Protein AF-A0A9W8F5V3-F1 (afdb_monomer)

Sequence (203 aa):
MLNLLFIGLAVYHIKQLQALYALPSFSAKTAVYWVKLALASAIGFAATRLHYYKQTRARKLSDILLLYWLTTIIVSLVVLRTDFGAKHSPLATYPAVRATRYAMLLSTIALFCAELWPRKSAEYVLPEDGDSDVVSVSRFGIRAPVEDANIFSQLTFSWMSPLLRLGQRKQISEDDLWEAPSNIAPANITETFDANWQYEVDH

Nearest PDB structures (foldseek):
  5j1h-assembly2_B  TM=5.568E-01  e=6.420E+00  Homo sapiens
  3t6g-assembly2_D  TM=4.067E-01  e=8.972E+00  Homo sapiens

Radius of gyration: 23.73 Å; Cα contacts (8 Å, |Δi|>4): 102; chains: 1; bounding box: 65×37×67 Å

Secondary structure (DSSP, 8-state):
-HHHHHHHHHHHHHHHHHHHHS---HHHHHHHHHHHHHHHHHHHHHHHHHHHHHHHH-SS--HHHHHHHHHHHHHHHHHHHHHHH-TT-TTTT-HHHHHHHHHHHHHHHHHHHHHHS--GGGS---TT----TT--EETTEE--HHHHS-HHHHHHTGGGHHHHHHHHHSPPPGGGSPPPPTTT-HHHHHHHHHHHHHHHHH-

Solvent-accessible surface area (backbone atoms only — not comparable to full-atom values): 11994 Å² total; per-residue (Å²): 115,72,68,57,55,52,52,49,53,53,50,47,55,51,51,54,50,52,57,52,67,70,52,89,49,71,69,60,43,51,51,53,49,52,52,51,51,52,51,51,51,53,51,51,53,52,46,52,53,47,46,56,52,34,74,76,72,50,84,57,69,60,55,68,58,54,51,50,44,53,51,51,51,54,52,51,50,52,53,52,57,47,50,76,70,43,92,78,46,84,64,59,74,40,65,67,56,47,50,53,53,51,53,51,49,52,50,50,49,50,52,45,54,58,70,64,50,76,59,81,83,68,57,64,76,50,70,80,73,78,80,62,97,75,69,67,70,45,103,86,45,59,70,28,55,71,79,55,42,40,64,65,34,60,74,64,48,58,67,50,49,56,59,57,57,44,54,74,77,43,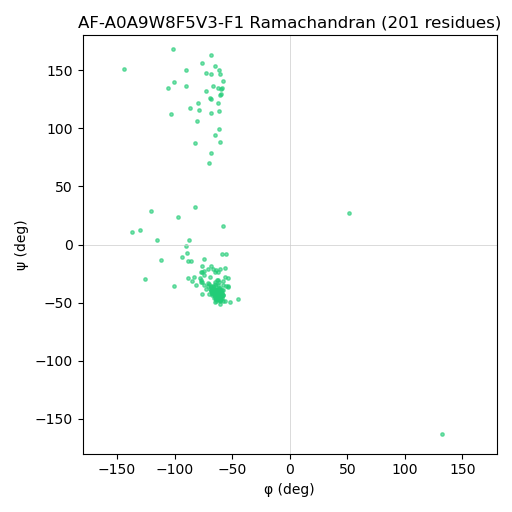84,81,52,81,77,58,54,66,48,74,45,72,85,72,26,68,70,49,46,50,52,54,46,52,55,53,50,51,54,64,72,77,106

Foldseek 3Di:
DVVVVVVVVVVVVVVLVVVLVPDPDPVVNVVSLVVVLVVLVVVLVVLVVVVVVCLVDNLAQDLVVLVVLVVVLVSLVVVLVCLVPPPDDPQSVDVVSSVSSVVSSVSSVVSSVVSVPDRPVLPVDFLPVPPDPPQPPDVVGGAQSCVSDHPVCVVVVVSCVNVVVVVVVDPDDPSRDHDDHPCPPPVNVVVVVVVVVVVVVVD

Mean predicted aligned error: 11.4 Å

Structure (mmCIF, N/CA/C/O backbone):
data_AF-A0A9W8F5V3-F1
#
_entry.id   AF-A0A9W8F5V3-F1
#
loop_
_atom_site.group_PDB
_atom_site.id
_atom_site.type_symbol
_atom_site.label_atom_id
_atom_site.label_alt_id
_atom_site.label_comp_id
_atom_site.label_asym_id
_atom_site.label_entity_id
_atom_site.label_seq_id
_atom_site.pdbx_PDB_ins_code
_atom_site.Cartn_x
_atom_site.Cartn_y
_atom_site.Cartn_z
_atom_site.occupancy
_atom_site.B_iso_or_equiv
_atom_site.auth_seq_id
_atom_site.auth_comp_id
_atom_site.auth_asym_id
_atom_site.auth_atom_id
_atom_site.pdbx_PDB_model_num
ATOM 1 N N . MET A 1 1 ? -14.115 -10.043 -6.118 1.00 46.84 1 MET A N 1
ATOM 2 C CA . MET A 1 1 ? -13.724 -8.910 -6.997 1.00 46.84 1 MET A CA 1
ATOM 3 C C . MET A 1 1 ? -12.295 -8.400 -6.769 1.00 46.84 1 MET A C 1
ATOM 5 O O . MET A 1 1 ? -11.615 -8.149 -7.755 1.00 46.84 1 MET A O 1
ATOM 9 N N . LEU A 1 2 ? -11.800 -8.294 -5.526 1.00 47.72 2 LEU A N 1
ATOM 10 C CA . LEU A 1 2 ? -10.459 -7.758 -5.208 1.00 47.72 2 LEU A CA 1
ATOM 11 C C . LEU A 1 2 ? -9.285 -8.517 -5.878 1.00 47.72 2 LEU A C 1
ATOM 13 O O . LEU A 1 2 ? -8.358 -7.895 -6.391 1.00 47.72 2 LEU A O 1
ATOM 17 N N . ASN A 1 3 ? -9.368 -9.852 -5.963 1.00 44.25 3 ASN A N 1
ATOM 18 C CA . ASN A 1 3 ? -8.332 -10.688 -6.592 1.00 44.25 3 ASN A CA 1
ATOM 19 C C . ASN A 1 3 ? -8.171 -10.431 -8.101 1.00 44.25 3 ASN A C 1
ATOM 21 O O . ASN A 1 3 ? -7.063 -10.511 -8.624 1.00 44.25 3 ASN A O 1
ATOM 25 N N . LEU A 1 4 ? -9.249 -10.070 -8.806 1.00 56.53 4 LEU A N 1
ATOM 26 C CA . LEU A 1 4 ? -9.208 -9.819 -10.253 1.00 56.53 4 LEU A CA 1
ATOM 27 C C . LEU A 1 4 ? -8.526 -8.488 -10.589 1.00 56.53 4 LEU A C 1
ATOM 29 O O . LEU A 1 4 ? -7.801 -8.407 -11.576 1.00 56.53 4 LEU A O 1
ATOM 33 N N . LEU A 1 5 ? -8.698 -7.467 -9.744 1.00 60.44 5 LEU A N 1
ATOM 34 C CA . LEU A 1 5 ? -8.003 -6.183 -9.889 1.00 60.44 5 LEU A CA 1
ATOM 35 C C . LEU A 1 5 ? -6.494 -6.327 -9.662 1.00 60.44 5 LEU A C 1
ATOM 37 O O . LEU A 1 5 ? -5.704 -5.741 -10.400 1.00 60.44 5 LEU A O 1
ATOM 41 N N . PHE A 1 6 ? -6.095 -7.155 -8.695 1.00 58.22 6 PHE A N 1
ATOM 42 C CA . PHE A 1 6 ? -4.688 -7.460 -8.426 1.00 58.22 6 PHE A CA 1
ATOM 43 C C . PHE A 1 6 ? -4.014 -8.182 -9.586 1.00 58.22 6 PHE A C 1
ATOM 45 O O . PHE A 1 6 ? -2.943 -7.779 -10.042 1.00 58.22 6 PHE A O 1
ATOM 52 N N . ILE A 1 7 ? -4.672 -9.226 -10.095 1.00 61.88 7 ILE A N 1
ATOM 53 C CA . ILE A 1 7 ? -4.201 -9.973 -11.262 1.00 61.88 7 ILE A CA 1
ATOM 54 C C . ILE A 1 7 ? -4.158 -9.040 -12.478 1.00 61.88 7 ILE A C 1
ATOM 56 O O . ILE A 1 7 ? -3.173 -9.045 -13.208 1.00 61.88 7 ILE A O 1
ATOM 60 N N . GLY A 1 8 ? -5.157 -8.171 -12.655 1.00 70.56 8 GLY A N 1
ATOM 61 C CA . GLY A 1 8 ? -5.198 -7.181 -13.732 1.00 70.56 8 GLY A CA 1
ATOM 62 C C . GLY A 1 8 ? -4.039 -6.181 -13.690 1.00 70.56 8 GLY A C 1
ATOM 63 O O . GLY A 1 8 ? -3.396 -5.953 -14.713 1.00 70.56 8 GLY A O 1
ATOM 64 N N . LEU A 1 9 ? -3.716 -5.630 -12.516 1.00 66.88 9 LEU A N 1
ATOM 65 C CA . LEU A 1 9 ? -2.589 -4.706 -12.338 1.00 66.88 9 LEU A CA 1
ATOM 66 C C . LEU A 1 9 ? -1.240 -5.406 -12.539 1.00 66.88 9 LEU A C 1
ATOM 68 O O . LEU A 1 9 ? -0.373 -4.882 -13.239 1.00 66.88 9 LEU A O 1
ATOM 72 N N . ALA A 1 10 ? -1.071 -6.614 -11.997 1.00 56.16 10 ALA A N 1
ATOM 73 C 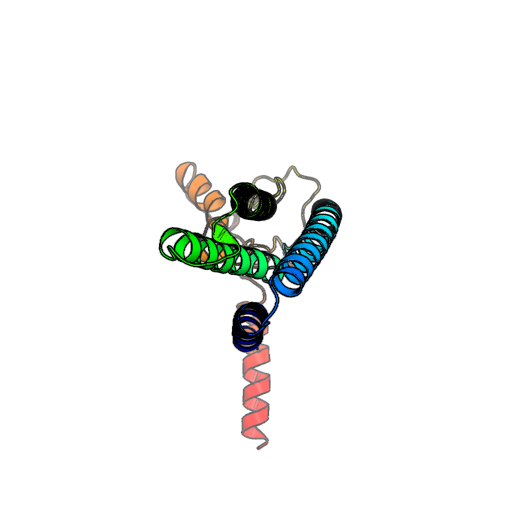CA . ALA A 1 10 ? 0.137 -7.409 -12.196 1.00 56.16 10 ALA A CA 1
ATOM 74 C C . ALA A 1 10 ? 0.339 -7.772 -13.680 1.00 56.16 10 ALA A C 1
ATOM 76 O O . ALA A 1 10 ? 1.427 -7.580 -14.226 1.00 56.16 10 ALA A O 1
ATOM 77 N N . VAL A 1 11 ? -0.721 -8.212 -14.367 1.00 66.81 11 VAL A N 1
ATOM 78 C CA . VAL A 1 11 ? -0.707 -8.507 -15.809 1.00 66.81 11 VAL A CA 1
ATOM 79 C C . VAL A 1 11 ? -0.431 -7.245 -16.623 1.00 66.81 11 VAL A C 1
ATOM 81 O O . VAL A 1 11 ? 0.353 -7.302 -17.568 1.00 66.81 11 VAL A O 1
ATOM 84 N N . TYR A 1 12 ? -1.001 -6.098 -16.244 1.00 73.94 12 TYR A N 1
ATOM 85 C CA . TYR A 1 12 ? -0.720 -4.816 -16.887 1.00 73.94 12 TYR A CA 1
ATOM 86 C C . TYR A 1 12 ? 0.763 -4.449 -16.778 1.00 73.94 12 TYR A C 1
ATOM 88 O O . TYR A 1 12 ? 1.389 -4.151 -17.794 1.00 73.94 12 TYR A O 1
ATOM 96 N N . HIS A 1 13 ? 1.364 -4.555 -15.589 1.00 65.56 13 HIS A N 1
ATOM 97 C CA . HIS A 1 13 ? 2.791 -4.292 -15.395 1.00 65.56 13 HIS A CA 1
ATOM 98 C C . HIS A 1 13 ? 3.683 -5.256 -16.195 1.00 65.56 13 HIS A C 1
ATOM 100 O O . HIS A 1 13 ? 4.649 -4.814 -16.823 1.00 65.56 13 HIS A O 1
ATOM 106 N N . ILE A 1 14 ? 3.336 -6.547 -16.250 1.00 65.06 14 ILE A N 1
ATOM 107 C CA . ILE A 1 14 ? 4.062 -7.561 -17.034 1.00 65.06 14 ILE A CA 1
ATOM 108 C C . ILE A 1 14 ? 3.952 -7.279 -18.540 1.00 65.06 14 ILE A C 1
ATOM 110 O O . ILE A 1 14 ? 4.968 -7.260 -19.238 1.00 65.06 14 ILE A O 1
ATOM 114 N N . LYS A 1 15 ? 2.752 -6.970 -19.046 1.00 69.75 15 LYS A N 1
ATOM 115 C CA . LYS A 1 15 ? 2.519 -6.559 -20.444 1.00 69.75 15 LYS A CA 1
ATOM 116 C C . LYS A 1 15 ? 3.318 -5.302 -20.791 1.00 69.75 15 LYS A C 1
ATOM 118 O O . LYS A 1 15 ? 3.902 -5.215 -21.868 1.00 69.75 15 LYS A O 1
ATOM 123 N N . GLN A 1 16 ? 3.410 -4.348 -19.866 1.00 65.38 16 GLN A N 1
ATOM 124 C CA . GLN A 1 16 ? 4.183 -3.119 -20.042 1.00 65.38 16 GLN A CA 1
ATOM 125 C C . GLN A 1 16 ? 5.704 -3.351 -20.068 1.00 65.38 16 GLN A C 1
ATOM 127 O O . GLN A 1 16 ? 6.431 -2.538 -20.647 1.00 65.38 16 GLN A O 1
ATOM 132 N N . LEU A 1 17 ? 6.196 -4.398 -19.398 1.00 63.62 17 LEU A N 1
ATOM 133 C CA . LEU A 1 17 ? 7.595 -4.834 -19.449 1.00 63.62 17 LEU A CA 1
ATOM 134 C C . LEU A 1 17 ? 7.886 -5.578 -20.758 1.00 63.62 17 LEU A C 1
ATOM 136 O O . LEU A 1 17 ? 8.891 -5.291 -21.405 1.00 63.62 17 LEU A O 1
ATOM 140 N N . GLN A 1 18 ? 6.973 -6.450 -21.195 1.00 64.00 18 GLN A N 1
ATOM 141 C CA . GLN A 1 18 ? 7.055 -7.137 -22.487 1.00 64.00 18 GLN A CA 1
ATOM 142 C C . GLN A 1 18 ? 7.052 -6.146 -23.662 1.00 64.00 18 GLN A C 1
ATOM 144 O O . GLN A 1 18 ? 7.897 -6.245 -24.549 1.00 64.00 18 GLN A O 1
ATOM 149 N N . ALA A 1 19 ? 6.180 -5.133 -23.631 1.00 61.94 19 ALA A N 1
ATOM 150 C CA . ALA A 1 19 ? 6.120 -4.084 -24.652 1.00 61.94 19 ALA A CA 1
ATOM 151 C C . ALA A 1 19 ? 7.401 -3.229 -24.712 1.00 61.94 19 ALA A C 1
ATOM 153 O O . ALA A 1 19 ? 7.835 -2.839 -25.792 1.00 61.94 19 ALA A O 1
ATOM 154 N N . LEU A 1 20 ? 8.047 -2.972 -23.567 1.00 60.81 20 LEU A N 1
ATOM 155 C CA . LEU A 1 20 ? 9.324 -2.250 -23.520 1.00 60.81 20 LEU A CA 1
ATOM 156 C C . LEU A 1 20 ? 10.469 -3.073 -24.136 1.00 60.81 20 LEU A C 1
ATOM 158 O O . LEU A 1 20 ? 11.370 -2.517 -24.766 1.00 60.81 20 LEU A O 1
ATOM 162 N N . TYR A 1 21 ? 10.442 -4.396 -23.956 1.00 61.50 21 TYR A N 1
ATOM 163 C CA . TYR A 1 21 ? 11.467 -5.297 -24.482 1.00 61.50 21 TYR A CA 1
ATOM 164 C C . TYR A 1 21 ? 11.310 -5.572 -25.985 1.00 61.50 21 TYR A C 1
ATOM 166 O O . TYR A 1 21 ? 12.318 -5.740 -26.669 1.00 61.50 21 TYR A O 1
ATOM 174 N N . ALA A 1 22 ? 10.073 -5.547 -26.497 1.00 66.88 22 ALA A N 1
ATOM 175 C CA . ALA A 1 22 ? 9.734 -5.797 -27.901 1.00 66.88 22 ALA A CA 1
ATOM 176 C C . ALA A 1 22 ? 10.091 -4.647 -28.867 1.00 66.88 22 ALA A C 1
ATOM 178 O O . ALA A 1 22 ? 10.069 -4.839 -30.081 1.00 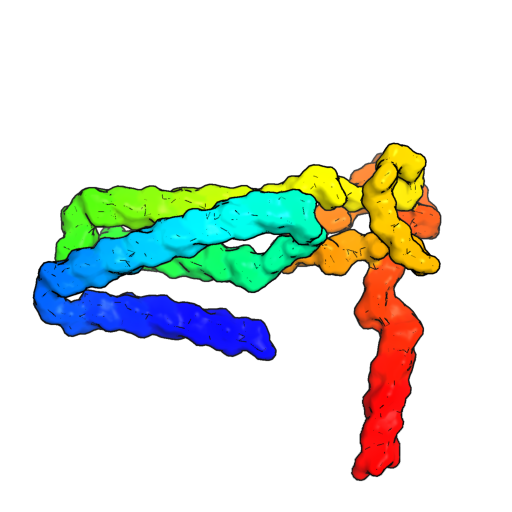66.88 22 ALA A O 1
ATOM 179 N N . LEU A 1 23 ? 10.424 -3.453 -28.362 1.00 66.06 23 LEU A N 1
ATOM 180 C CA . LEU A 1 23 ? 10.793 -2.320 -29.215 1.00 66.06 23 LEU A CA 1
ATOM 181 C C . LEU A 1 23 ? 12.195 -2.520 -29.831 1.00 66.06 23 LEU A C 1
ATOM 183 O O . LEU A 1 23 ? 13.141 -2.822 -29.098 1.00 66.06 23 LEU A O 1
ATOM 187 N N . PRO A 1 24 ? 12.374 -2.318 -31.150 1.00 66.00 24 PRO A N 1
ATOM 188 C CA . PRO A 1 24 ? 13.651 -2.575 -31.819 1.00 66.00 24 PRO A CA 1
ATOM 189 C C . PRO A 1 24 ? 14.695 -1.471 -31.587 1.00 66.00 24 PRO A C 1
ATOM 191 O O . PRO A 1 24 ? 15.890 -1.757 -31.575 1.00 66.00 24 PRO A O 1
ATOM 194 N N . SER A 1 25 ? 14.282 -0.215 -31.365 1.00 76.19 25 SER A N 1
ATOM 195 C CA . SER A 1 25 ? 15.202 0.928 -31.276 1.00 76.19 25 SER A CA 1
ATOM 196 C C . SER A 1 25 ? 15.509 1.351 -29.834 1.00 76.19 25 SER A C 1
ATOM 198 O O . SER A 1 25 ? 14.635 1.406 -28.966 1.00 76.19 25 SER A O 1
ATOM 200 N N . PHE A 1 26 ? 16.774 1.696 -29.571 1.00 72.81 26 PHE A N 1
ATOM 201 C CA . PHE A 1 26 ? 17.235 2.188 -28.266 1.00 72.81 26 PHE A CA 1
ATOM 202 C C . PHE A 1 26 ? 16.514 3.479 -27.840 1.00 72.81 26 PHE A C 1
ATOM 204 O O . PHE A 1 26 ? 16.088 3.592 -26.692 1.00 72.81 26 PHE A O 1
ATOM 211 N N . SER A 1 27 ? 16.301 4.402 -28.786 1.00 73.62 27 SER A N 1
ATOM 212 C CA . SER A 1 27 ? 15.587 5.669 -28.560 1.00 73.62 27 SER A CA 1
ATOM 213 C C . SER A 1 27 ? 14.136 5.459 -28.105 1.00 73.62 27 SER A C 1
ATOM 215 O O . SER A 1 27 ? 13.664 6.122 -27.184 1.00 73.62 27 SER A O 1
ATOM 217 N N . ALA A 1 28 ? 13.432 4.468 -28.666 1.00 75.38 28 ALA A N 1
ATOM 218 C CA . ALA A 1 28 ? 12.074 4.158 -28.226 1.00 75.38 28 ALA A CA 1
ATOM 219 C C . ALA A 1 28 ? 12.052 3.608 -26.788 1.00 75.38 28 ALA A C 1
ATOM 221 O O . ALA A 1 28 ? 11.182 3.973 -25.998 1.00 75.38 28 ALA A O 1
ATOM 222 N N . LYS A 1 29 ? 13.033 2.778 -26.407 1.00 73.56 29 LYS A N 1
ATOM 223 C CA . LYS A 1 29 ? 13.118 2.231 -25.041 1.00 73.56 29 LYS A CA 1
ATOM 224 C C . LYS A 1 29 ? 13.393 3.312 -23.995 1.00 73.56 29 LYS A C 1
ATOM 226 O O . LYS A 1 29 ? 12.799 3.273 -22.918 1.00 73.56 29 LYS A O 1
ATOM 231 N N . THR A 1 30 ? 14.270 4.271 -24.294 1.00 76.75 30 THR A N 1
ATOM 232 C CA . THR A 1 30 ? 14.556 5.391 -23.385 1.00 76.75 30 THR A CA 1
ATOM 233 C C . THR A 1 30 ? 13.371 6.348 -23.298 1.00 76.75 30 THR A C 1
ATOM 235 O O . THR A 1 30 ? 12.988 6.714 -22.190 1.00 76.75 30 THR A O 1
ATOM 238 N N . ALA A 1 31 ? 12.719 6.682 -24.417 1.00 79.19 31 ALA A N 1
ATOM 239 C CA . ALA A 1 31 ? 11.525 7.528 -24.423 1.00 79.19 31 ALA A CA 1
ATOM 240 C C . ALA A 1 31 ? 10.398 6.939 -23.559 1.00 79.19 31 ALA A C 1
ATOM 242 O O . ALA A 1 31 ? 9.871 7.619 -22.680 1.00 79.19 31 ALA A O 1
ATOM 243 N N . VAL A 1 32 ? 10.084 5.650 -23.729 1.00 79.62 32 VAL A N 1
ATOM 244 C CA . VAL A 1 32 ? 9.061 4.979 -22.911 1.00 79.62 32 VAL A CA 1
ATOM 245 C C . VAL A 1 32 ? 9.456 4.963 -21.432 1.00 79.62 32 VAL A C 1
ATOM 247 O O . VAL A 1 32 ? 8.599 5.156 -20.573 1.00 79.62 32 VAL A O 1
ATOM 250 N N . TYR A 1 33 ? 10.739 4.771 -21.108 1.00 81.56 33 TYR A N 1
ATOM 251 C CA . TYR A 1 33 ? 11.212 4.833 -19.723 1.00 81.56 33 TYR A CA 1
ATOM 252 C C . TYR A 1 33 ? 10.981 6.212 -19.087 1.00 81.56 33 TYR A C 1
ATOM 254 O O . TYR A 1 33 ? 10.422 6.288 -17.994 1.00 81.56 33 TYR A O 1
ATOM 262 N N . TRP A 1 34 ? 11.348 7.295 -19.775 1.00 81.44 34 TRP A N 1
ATOM 263 C CA . TRP A 1 34 ? 11.159 8.659 -19.271 1.00 81.44 34 TRP A CA 1
ATOM 264 C C . TRP A 1 34 ? 9.682 9.033 -19.135 1.00 81.44 34 TRP A C 1
ATOM 266 O O . TRP A 1 34 ? 9.299 9.639 -18.138 1.00 81.44 34 TRP A O 1
ATOM 276 N N . VAL A 1 35 ? 8.836 8.601 -20.075 1.00 84.19 35 VAL A N 1
ATOM 277 C CA . VAL A 1 35 ? 7.378 8.769 -19.972 1.00 84.19 35 VAL A CA 1
ATOM 278 C C . VAL A 1 35 ? 6.827 8.027 -18.751 1.00 84.19 35 VAL A C 1
ATOM 280 O O . VAL A 1 35 ? 6.038 8.593 -17.996 1.00 84.19 35 VAL A O 1
ATOM 283 N N . LYS A 1 36 ? 7.270 6.787 -18.503 1.00 81.25 36 LYS A N 1
ATOM 284 C CA . LYS A 1 36 ? 6.881 6.031 -17.300 1.00 81.25 36 LYS A CA 1
ATOM 285 C C . LYS A 1 36 ? 7.331 6.728 -16.017 1.00 81.25 36 LYS A C 1
ATOM 287 O O . LYS A 1 36 ? 6.552 6.799 -15.072 1.00 81.25 36 LYS A O 1
ATOM 292 N N . LEU A 1 37 ? 8.559 7.246 -15.989 1.00 83.25 37 LEU A N 1
ATOM 293 C CA . LEU A 1 37 ? 9.091 7.976 -14.839 1.00 83.25 37 LEU A CA 1
ATOM 294 C C . LEU A 1 37 ? 8.267 9.240 -14.556 1.00 83.25 37 LEU A C 1
ATOM 296 O O . LEU A 1 37 ? 7.875 9.474 -13.413 1.00 83.25 37 LEU A O 1
ATOM 300 N N . ALA A 1 38 ? 7.947 10.014 -15.597 1.00 84.94 38 ALA A N 1
ATOM 301 C CA . ALA A 1 38 ? 7.107 11.201 -15.480 1.00 84.94 38 ALA A CA 1
ATOM 302 C C . ALA A 1 38 ? 5.713 10.844 -14.944 1.00 84.94 38 ALA A C 1
ATOM 304 O O . ALA A 1 38 ? 5.263 11.436 -13.962 1.00 84.94 38 ALA A O 1
ATOM 305 N N . LEU A 1 39 ? 5.072 9.815 -15.507 1.00 85.81 39 LEU A N 1
ATOM 306 C CA . LEU A 1 39 ? 3.762 9.352 -15.053 1.00 85.81 39 LEU A CA 1
ATOM 307 C C . LEU A 1 39 ? 3.785 8.889 -13.587 1.00 85.81 39 LEU A C 1
ATOM 309 O O . LEU A 1 39 ? 2.908 9.261 -12.811 1.00 85.81 39 LEU A O 1
ATOM 313 N N . ALA A 1 40 ? 4.800 8.124 -13.183 1.00 82.19 40 ALA A N 1
ATOM 314 C CA . ALA A 1 40 ? 4.931 7.656 -11.807 1.00 82.19 40 ALA A CA 1
ATOM 315 C C . ALA A 1 40 ? 5.148 8.807 -10.817 1.00 82.19 40 ALA A C 1
ATOM 317 O O . ALA A 1 40 ? 4.566 8.803 -9.733 1.00 82.19 40 ALA A O 1
ATOM 318 N N . SER A 1 41 ? 5.937 9.817 -11.199 1.00 84.56 41 SER A N 1
ATOM 319 C CA . SER A 1 41 ? 6.132 11.016 -10.380 1.00 84.56 41 SER A CA 1
ATOM 320 C C . SER A 1 41 ? 4.833 11.816 -10.209 1.00 84.56 41 SER A C 1
ATOM 322 O O . SER A 1 41 ? 4.524 12.240 -9.096 1.00 84.56 41 SER A O 1
ATOM 324 N N . ALA A 1 42 ? 4.017 11.932 -11.265 1.00 84.56 42 ALA A N 1
ATOM 325 C CA . ALA A 1 42 ? 2.703 12.570 -11.205 1.00 84.56 42 ALA A CA 1
ATOM 326 C C . ALA A 1 42 ? 1.737 11.817 -10.273 1.00 84.56 42 ALA A C 1
ATOM 328 O O . ALA A 1 42 ? 1.064 12.443 -9.454 1.00 84.56 42 ALA A O 1
ATOM 329 N N . ILE A 1 43 ? 1.713 10.479 -10.339 1.00 83.06 43 ILE A N 1
ATOM 330 C CA . ILE A 1 43 ? 0.925 9.639 -9.422 1.00 83.06 43 ILE A CA 1
ATOM 331 C C . ILE A 1 43 ? 1.411 9.816 -7.980 1.00 83.06 43 ILE A C 1
ATOM 333 O O . ILE A 1 43 ? 0.592 9.994 -7.082 1.00 83.06 43 ILE A O 1
ATOM 337 N N . GLY A 1 44 ? 2.727 9.820 -7.751 1.00 81.00 44 GLY A N 1
ATOM 338 C CA . GLY A 1 44 ? 3.313 10.073 -6.433 1.00 81.00 44 GLY A CA 1
ATOM 339 C C . GLY A 1 44 ? 2.908 11.434 -5.864 1.00 81.00 44 GLY A C 1
ATOM 340 O O . GLY A 1 44 ? 2.505 11.521 -4.708 1.00 81.00 44 GLY A O 1
ATOM 341 N N . PHE A 1 45 ? 2.930 12.488 -6.682 1.00 85.44 45 PHE A N 1
ATOM 342 C CA . PHE A 1 45 ? 2.497 13.827 -6.275 1.00 85.44 45 PHE A CA 1
ATOM 343 C C . PHE A 1 45 ? 0.991 13.906 -5.985 1.00 85.44 45 PHE A C 1
ATOM 345 O O . PHE A 1 45 ? 0.568 14.499 -4.992 1.00 85.44 45 PHE A O 1
ATOM 352 N N . ALA A 1 46 ? 0.160 13.284 -6.822 1.00 83.50 46 ALA A N 1
ATOM 353 C CA . ALA A 1 46 ? -1.273 13.192 -6.563 1.00 83.50 46 ALA A CA 1
ATOM 354 C C . ALA A 1 46 ? -1.550 12.418 -5.265 1.00 83.50 46 ALA A C 1
ATOM 356 O O . ALA A 1 46 ? -2.408 12.815 -4.478 1.00 83.50 46 ALA A O 1
ATOM 357 N N . ALA A 1 47 ? -0.789 11.354 -5.006 1.00 80.75 47 ALA A N 1
ATOM 358 C CA . ALA A 1 47 ? -0.922 10.551 -3.805 1.00 80.75 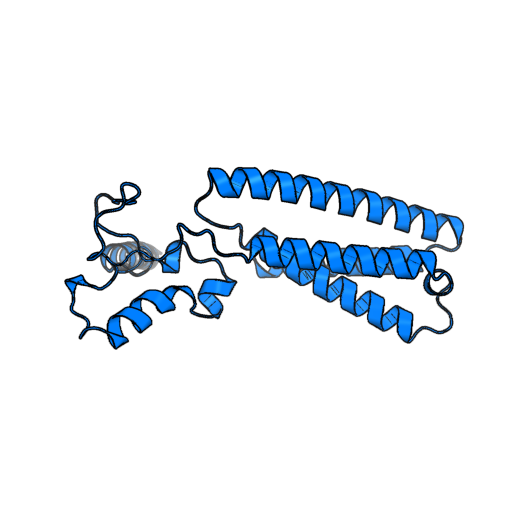47 ALA A CA 1
ATOM 359 C C . ALA A 1 47 ? -0.478 11.286 -2.539 1.00 80.75 47 ALA A C 1
ATOM 361 O O . ALA A 1 47 ? -1.162 11.160 -1.534 1.00 80.75 47 ALA A O 1
ATOM 362 N N . THR A 1 48 ? 0.586 12.096 -2.562 1.00 80.38 48 THR A N 1
ATOM 363 C CA . THR A 1 48 ? 0.963 12.919 -1.395 1.00 80.38 48 THR A CA 1
ATOM 364 C C . THR A 1 48 ? -0.073 13.999 -1.103 1.00 80.38 48 THR A C 1
ATOM 366 O O . THR A 1 48 ? -0.404 14.244 0.056 1.00 80.38 48 THR A O 1
ATOM 369 N N . ARG A 1 49 ? -0.651 14.615 -2.142 1.00 81.06 49 ARG A N 1
ATOM 370 C CA . ARG A 1 49 ? -1.776 15.553 -1.998 1.00 81.06 49 ARG A CA 1
ATOM 371 C C . ARG A 1 49 ? -3.012 14.870 -1.431 1.00 81.06 49 ARG A C 1
ATOM 373 O O . ARG A 1 49 ? -3.656 15.410 -0.532 1.00 81.06 49 ARG A O 1
ATOM 380 N N . LEU A 1 50 ? -3.315 13.675 -1.927 1.00 80.12 50 LEU A N 1
ATOM 381 C CA . LEU A 1 50 ? -4.410 12.862 -1.426 1.00 80.12 50 LEU A CA 1
ATOM 382 C C . LEU A 1 50 ? -4.152 12.417 0.014 1.00 80.12 50 LEU A C 1
ATOM 384 O O . LEU A 1 50 ? -5.074 12.474 0.814 1.00 80.12 50 LEU A O 1
ATOM 388 N N . HIS A 1 51 ? -2.923 12.033 0.359 1.00 77.69 51 HIS A N 1
ATOM 389 C CA . HIS A 1 51 ? -2.508 11.699 1.718 1.00 77.69 51 HIS A CA 1
ATOM 390 C C . HIS A 1 51 ? -2.705 12.897 2.646 1.00 77.69 51 HIS A C 1
ATOM 392 O O . HIS A 1 51 ? -3.353 12.759 3.670 1.00 77.69 51 HIS A O 1
ATOM 398 N N . TYR A 1 52 ? -2.273 14.100 2.258 1.00 81.25 52 TYR A N 1
ATOM 399 C CA . TYR A 1 52 ? -2.505 15.323 3.037 1.00 81.25 52 TYR A CA 1
ATOM 400 C C . TYR A 1 52 ? -4.002 15.612 3.257 1.00 81.25 52 TYR A C 1
ATOM 402 O O . TYR A 1 52 ? -4.442 15.919 4.368 1.00 81.25 52 TYR A O 1
ATOM 410 N N . TYR A 1 53 ? -4.816 15.466 2.209 1.00 77.00 53 TYR A N 1
ATOM 411 C CA . TYR A 1 53 ? -6.265 15.653 2.306 1.00 77.00 53 TYR A CA 1
ATOM 412 C C . TYR A 1 53 ? -6.937 14.569 3.166 1.00 77.00 53 TYR A C 1
ATOM 414 O O . TYR A 1 53 ? -7.790 14.856 4.005 1.00 77.00 53 TYR A O 1
ATOM 422 N N . LYS A 1 54 ? -6.525 13.310 3.004 1.00 70.25 54 LYS A N 1
ATOM 423 C CA . LYS A 1 54 ? -7.017 12.176 3.791 1.00 70.25 54 LYS A CA 1
ATOM 424 C C . LYS A 1 54 ? -6.601 12.290 5.251 1.00 70.25 54 LYS A C 1
ATOM 426 O O . LYS A 1 54 ? -7.436 12.080 6.118 1.00 70.25 54 LYS A O 1
ATOM 431 N N . GLN A 1 55 ? -5.375 12.715 5.529 1.00 69.06 55 GLN A N 1
ATOM 432 C CA . GLN A 1 55 ? -4.866 12.891 6.885 1.00 69.06 55 GLN A CA 1
ATOM 433 C C . GLN A 1 55 ? -5.675 13.928 7.667 1.00 69.06 55 GLN A C 1
ATOM 435 O O . GLN A 1 55 ? -5.857 13.793 8.876 1.00 69.06 55 GLN A O 1
ATOM 440 N N . THR A 1 56 ? -6.200 14.945 6.981 1.00 67.06 56 THR A N 1
ATOM 441 C CA . THR A 1 56 ? -7.024 15.981 7.612 1.00 67.06 56 THR A CA 1
ATOM 442 C C . THR A 1 56 ? -8.500 15.594 7.727 1.00 67.06 56 THR A C 1
ATOM 444 O O . THR A 1 56 ? -9.136 15.995 8.699 1.00 67.06 56 THR A O 1
ATOM 447 N N . ARG A 1 57 ? -9.062 14.804 6.796 1.00 61.31 57 ARG A N 1
ATOM 448 C CA . ARG A 1 57 ? -10.522 14.564 6.734 1.00 61.31 57 ARG A CA 1
ATOM 449 C C . ARG A 1 57 ? -10.991 13.109 6.741 1.00 61.31 57 ARG A C 1
ATOM 451 O O . ARG A 1 57 ? -12.098 12.851 7.201 1.00 61.31 57 ARG A O 1
ATOM 458 N N . ALA A 1 58 ? -10.214 12.164 6.225 1.00 56.72 58 ALA A N 1
ATOM 459 C CA . ALA A 1 58 ? -10.634 10.770 6.107 1.00 56.72 58 ALA A CA 1
ATOM 460 C C . ALA A 1 58 ? -10.247 9.963 7.359 1.00 56.72 58 ALA A C 1
ATOM 462 O O . ALA A 1 58 ? -9.137 10.088 7.875 1.00 56.72 58 ALA A O 1
ATOM 463 N N . ARG A 1 59 ? -11.177 9.130 7.847 1.00 56.34 59 ARG A N 1
ATOM 464 C CA . ARG A 1 59 ? -10.955 8.216 8.986 1.00 56.34 59 ARG A CA 1
ATOM 465 C C . ARG A 1 59 ? -10.245 6.922 8.593 1.00 56.34 59 ARG A C 1
ATOM 467 O O . ARG A 1 59 ? -9.437 6.434 9.368 1.00 56.34 59 ARG A O 1
ATOM 474 N N . LYS A 1 60 ? -10.511 6.400 7.392 1.00 62.66 60 LYS A N 1
ATOM 475 C CA . LYS A 1 60 ? -9.918 5.152 6.897 1.00 62.66 60 LYS A CA 1
ATOM 476 C C . LYS A 1 60 ? -8.858 5.428 5.839 1.00 62.66 60 LYS A C 1
ATOM 478 O O . LYS A 1 60 ? -9.085 6.209 4.908 1.00 62.66 60 LYS A O 1
ATOM 483 N N . LEU A 1 61 ? -7.716 4.757 5.965 1.00 65.81 61 LEU A N 1
ATOM 484 C CA . LEU A 1 61 ? -6.763 4.647 4.868 1.00 65.81 61 LEU A CA 1
ATOM 485 C C . LEU A 1 61 ? -7.371 3.789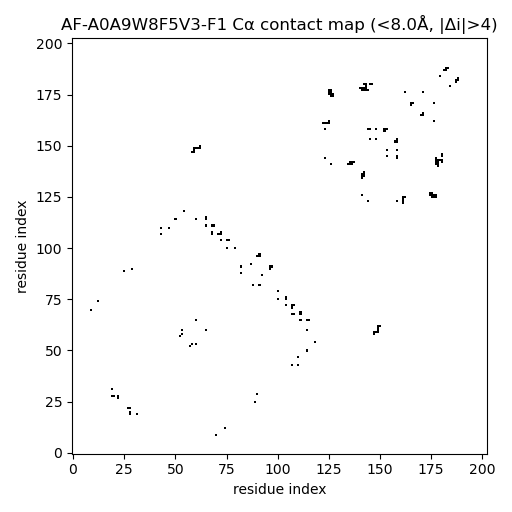 3.758 1.00 65.81 61 LEU A C 1
ATOM 487 O O . LEU A 1 61 ? -8.164 2.887 4.007 1.00 65.81 61 LEU A O 1
ATOM 491 N N . SER A 1 62 ? -7.036 4.096 2.507 1.00 76.06 62 SER A N 1
ATOM 492 C CA . SER A 1 62 ? -7.541 3.303 1.387 1.00 76.06 62 SER A CA 1
ATOM 493 C C . SER A 1 62 ? -6.689 2.048 1.254 1.00 76.06 62 SER A C 1
ATOM 495 O O . SER A 1 62 ? -5.564 2.126 0.762 1.00 76.06 62 SER A O 1
ATOM 497 N N . ASP A 1 63 ? -7.238 0.899 1.649 1.00 77.88 63 ASP A N 1
ATOM 498 C CA . ASP A 1 63 ? -6.546 -0.396 1.567 1.00 77.88 63 ASP A CA 1
ATOM 499 C C . ASP A 1 63 ? -6.028 -0.689 0.150 1.00 77.88 63 ASP A C 1
ATOM 501 O O . ASP A 1 63 ? -4.931 -1.210 -0.037 1.00 77.88 63 ASP A O 1
ATOM 505 N N . ILE A 1 64 ? -6.779 -0.264 -0.870 1.00 80.88 64 ILE A N 1
ATOM 506 C CA . ILE A 1 64 ? -6.421 -0.416 -2.286 1.00 80.88 64 ILE A CA 1
ATOM 507 C C . ILE A 1 64 ? -5.137 0.354 -2.624 1.00 80.88 64 ILE A C 1
ATOM 509 O O . ILE A 1 64 ? -4.277 -0.158 -3.339 1.00 80.88 64 ILE A O 1
ATOM 513 N N . LEU A 1 65 ? -4.990 1.578 -2.109 1.00 79.81 65 LEU A N 1
ATOM 514 C CA . LEU A 1 65 ? -3.808 2.404 -2.360 1.00 79.81 65 LEU A CA 1
ATOM 515 C C . LEU A 1 65 ? -2.562 1.794 -1.705 1.00 79.81 65 LEU A C 1
ATOM 517 O O . LEU A 1 65 ? -1.493 1.755 -2.308 1.00 79.81 65 LEU A O 1
ATOM 521 N N . LEU A 1 66 ? -2.718 1.269 -0.493 1.00 81.44 66 LEU A N 1
ATOM 522 C CA . LEU A 1 66 ? -1.650 0.618 0.259 1.00 81.44 66 LEU A CA 1
ATOM 523 C C . LEU A 1 66 ? -1.150 -0.650 -0.447 1.00 81.44 66 LEU A C 1
ATOM 525 O O . LEU A 1 66 ? 0.053 -0.870 -0.598 1.00 81.44 66 LEU A O 1
ATOM 529 N N . LEU A 1 67 ? -2.086 -1.446 -0.959 1.00 84.12 67 LEU A N 1
ATOM 530 C CA . LEU A 1 67 ? -1.788 -2.629 -1.755 1.00 84.12 67 LEU A CA 1
ATOM 531 C C . LEU A 1 67 ? -1.140 -2.295 -3.110 1.00 84.12 67 LEU A C 1
ATOM 533 O O . LEU A 1 67 ? -0.257 -3.025 -3.571 1.00 84.12 67 LEU A O 1
ATOM 537 N N . TYR A 1 68 ? -1.537 -1.188 -3.742 1.00 83.25 68 TYR A N 1
ATOM 538 C CA . TYR A 1 68 ? -0.893 -0.687 -4.958 1.00 83.25 68 TYR A CA 1
ATOM 539 C C . TYR A 1 68 ? 0.586 -0.356 -4.714 1.00 83.25 68 TYR A C 1
ATOM 541 O O . TYR A 1 68 ? 1.452 -0.778 -5.490 1.00 83.25 68 TYR A O 1
ATOM 549 N N . TRP A 1 69 ? 0.892 0.345 -3.618 1.00 85.88 69 TRP A N 1
ATOM 550 C CA . TRP A 1 69 ? 2.272 0.660 -3.249 1.00 85.88 69 TRP A CA 1
ATOM 551 C C . TRP A 1 69 ? 3.095 -0.601 -2.986 1.00 85.88 69 TRP A C 1
ATOM 553 O O . TRP A 1 69 ? 4.184 -0.732 -3.546 1.00 85.88 69 TRP A O 1
ATOM 563 N N . LEU A 1 70 ? 2.551 -1.564 -2.231 1.00 87.75 70 LEU A N 1
ATOM 564 C CA . LEU A 1 70 ? 3.209 -2.851 -1.985 1.00 87.75 70 LEU A CA 1
ATOM 565 C C . LEU A 1 70 ? 3.543 -3.573 -3.301 1.00 87.75 70 LEU A C 1
ATOM 567 O O . LEU A 1 70 ? 4.677 -4.002 -3.518 1.00 87.75 70 LEU A O 1
ATOM 571 N N . THR A 1 71 ? 2.572 -3.665 -4.209 1.00 84.12 71 THR A N 1
ATOM 572 C CA . THR A 1 71 ? 2.753 -4.326 -5.511 1.00 84.12 71 THR A CA 1
ATOM 573 C C . THR A 1 71 ? 3.829 -3.627 -6.342 1.00 84.12 71 THR A C 1
ATOM 575 O O . THR A 1 71 ? 4.686 -4.282 -6.936 1.00 84.12 71 THR A O 1
ATOM 578 N N . THR A 1 72 ? 3.835 -2.292 -6.339 1.00 83.69 72 THR A N 1
ATOM 579 C CA . THR A 1 72 ? 4.831 -1.477 -7.050 1.00 83.69 72 THR A CA 1
ATOM 580 C C . THR A 1 72 ? 6.243 -1.684 -6.500 1.00 83.69 72 THR A C 1
ATOM 582 O O . THR A 1 72 ? 7.194 -1.756 -7.283 1.00 83.69 72 THR A O 1
ATOM 585 N N . ILE A 1 73 ? 6.395 -1.831 -5.179 1.00 88.75 73 ILE A N 1
ATOM 586 C CA . ILE A 1 73 ? 7.678 -2.145 -4.534 1.00 88.75 73 ILE A CA 1
ATOM 587 C C . ILE A 1 73 ? 8.169 -3.529 -4.973 1.00 88.75 73 ILE A C 1
ATOM 589 O O . ILE A 1 73 ? 9.320 -3.657 -5.391 1.00 88.75 73 ILE A O 1
ATOM 593 N N . ILE A 1 74 ? 7.299 -4.546 -4.961 1.00 87.88 74 ILE A N 1
ATOM 594 C CA . ILE A 1 74 ? 7.651 -5.914 -5.380 1.00 87.88 74 ILE A CA 1
ATOM 595 C C . ILE A 1 74 ? 8.105 -5.933 -6.845 1.00 87.88 74 ILE A C 1
ATOM 597 O O . ILE A 1 74 ? 9.168 -6.471 -7.157 1.00 87.88 74 ILE A O 1
ATOM 601 N N . VAL A 1 75 ? 7.348 -5.305 -7.752 1.00 83.69 75 VAL A N 1
ATOM 602 C CA . VAL A 1 75 ? 7.708 -5.240 -9.180 1.00 83.69 75 VAL A CA 1
ATOM 603 C C . VAL A 1 75 ? 9.027 -4.493 -9.380 1.00 83.69 75 VAL A C 1
ATOM 605 O O . VAL A 1 75 ? 9.898 -4.970 -10.109 1.00 83.69 75 VAL A O 1
ATOM 608 N N . SER A 1 76 ? 9.208 -3.353 -8.710 1.00 83.38 76 SER A N 1
ATOM 609 C CA . SER A 1 76 ? 10.452 -2.576 -8.769 1.00 83.38 76 SER A CA 1
ATOM 610 C C . SER A 1 76 ? 11.658 -3.387 -8.284 1.00 83.38 76 SER A C 1
ATOM 612 O O . SER A 1 76 ? 12.713 -3.349 -8.918 1.00 83.38 76 SER A O 1
ATOM 614 N N . LEU A 1 77 ? 11.496 -4.179 -7.219 1.00 87.25 77 LEU A N 1
ATOM 615 C CA . LEU A 1 77 ? 12.534 -5.069 -6.696 1.00 87.25 77 LEU A CA 1
ATOM 616 C C . LEU A 1 77 ? 12.891 -6.174 -7.703 1.00 87.25 77 LEU A C 1
ATOM 618 O O . LEU A 1 77 ? 14.070 -6.439 -7.938 1.00 87.25 77 LEU A O 1
ATOM 622 N N . VAL A 1 78 ? 11.889 -6.794 -8.337 1.00 85.50 78 VAL A N 1
ATOM 623 C CA . VAL A 1 78 ? 12.094 -7.839 -9.355 1.00 85.50 78 VAL A CA 1
ATOM 624 C C . VAL A 1 78 ? 12.827 -7.283 -10.576 1.00 85.50 78 VAL A C 1
ATOM 626 O O . VAL A 1 78 ? 13.780 -7.906 -11.051 1.00 85.50 78 VAL A O 1
ATOM 629 N N . VAL A 1 79 ? 12.430 -6.105 -11.069 1.00 79.56 79 VAL A N 1
ATOM 630 C CA . VAL A 1 79 ? 13.106 -5.431 -12.192 1.00 79.56 79 VAL A CA 1
ATOM 631 C C . VAL A 1 79 ? 14.556 -5.126 -11.831 1.00 79.56 79 VAL A C 1
ATOM 633 O O . VAL A 1 79 ? 15.457 -5.466 -12.593 1.00 79.56 79 VAL A O 1
ATOM 636 N N . LEU A 1 80 ? 14.794 -4.579 -10.638 1.00 80.69 80 LEU A N 1
ATOM 637 C CA . LEU A 1 80 ? 16.136 -4.260 -10.167 1.00 80.69 80 LEU A CA 1
ATOM 638 C C . LEU A 1 80 ? 17.016 -5.513 -10.046 1.00 80.69 80 LEU A C 1
ATOM 640 O O . LEU A 1 80 ? 18.146 -5.532 -10.532 1.00 80.69 80 LEU A O 1
ATOM 644 N N . ARG A 1 81 ? 16.490 -6.592 -9.455 1.00 83.50 81 ARG A N 1
ATOM 645 C CA . ARG A 1 81 ? 17.183 -7.886 -9.355 1.00 83.50 81 ARG A CA 1
ATOM 646 C C . ARG A 1 81 ? 17.507 -8.456 -10.733 1.00 83.50 81 ARG A C 1
ATOM 648 O O . ARG A 1 81 ? 18.568 -9.048 -10.920 1.00 83.50 81 ARG A O 1
ATOM 655 N N . THR A 1 82 ? 16.607 -8.275 -11.694 1.00 82.06 82 THR A N 1
ATOM 656 C CA . THR A 1 82 ? 16.810 -8.720 -13.077 1.00 82.06 82 THR A CA 1
ATOM 657 C C . THR A 1 82 ? 17.917 -7.915 -13.761 1.00 82.06 82 THR A C 1
ATOM 659 O O . THR A 1 82 ? 18.775 -8.509 -14.410 1.00 82.06 82 THR A O 1
ATOM 662 N N . ASP A 1 83 ? 17.972 -6.596 -13.557 1.00 74.81 83 ASP A N 1
ATOM 663 C CA . ASP A 1 83 ? 19.038 -5.738 -14.097 1.00 74.81 83 ASP A CA 1
ATOM 664 C C . ASP A 1 83 ? 20.429 -6.111 -13.557 1.00 74.81 83 ASP A C 1
ATOM 666 O O . ASP A 1 83 ? 21.414 -6.022 -14.288 1.00 74.81 83 ASP A O 1
ATOM 670 N N . PHE A 1 84 ? 20.523 -6.543 -12.294 1.00 73.50 84 PHE A N 1
ATOM 671 C CA . PHE A 1 84 ? 21.783 -6.994 -11.694 1.00 73.50 84 PHE A CA 1
ATOM 672 C C . PHE A 1 84 ? 22.340 -8.269 -12.336 1.00 73.50 84 PHE A C 1
ATOM 674 O O . PHE A 1 84 ? 23.553 -8.391 -12.495 1.00 73.50 84 PHE A O 1
ATOM 681 N N . GLY A 1 85 ? 21.471 -9.220 -12.689 1.00 69.69 85 GLY A N 1
ATOM 682 C CA . GLY A 1 85 ? 21.877 -10.478 -13.325 1.00 69.69 85 GLY A CA 1
ATOM 683 C C . GLY A 1 85 ? 22.066 -10.366 -14.841 1.00 69.69 85 GLY A C 1
ATOM 684 O O . GLY A 1 85 ? 22.859 -11.100 -15.431 1.00 69.69 85 GLY A O 1
ATOM 685 N N . ALA A 1 86 ? 21.357 -9.441 -15.493 1.00 65.69 86 ALA A N 1
ATOM 686 C CA . ALA A 1 86 ? 21.356 -9.297 -16.942 1.00 65.69 86 ALA A CA 1
ATOM 687 C C . ALA A 1 86 ? 22.562 -8.484 -17.440 1.00 65.69 86 ALA A C 1
ATOM 689 O O . ALA A 1 86 ? 22.472 -7.283 -17.695 1.00 65.69 86 ALA A O 1
ATOM 690 N N . LYS A 1 87 ? 23.679 -9.177 -17.686 1.00 59.84 87 LYS A N 1
ATOM 691 C CA . LYS A 1 87 ? 24.938 -8.619 -18.223 1.00 59.84 87 LYS A CA 1
ATOM 692 C C . LYS A 1 87 ? 24.803 -7.932 -19.602 1.00 59.84 87 LYS A C 1
ATOM 694 O O . LYS A 1 87 ? 25.779 -7.364 -20.070 1.00 59.84 87 LYS A O 1
ATOM 699 N N . HIS A 1 88 ? 23.651 -8.032 -20.280 1.00 56.88 88 HIS A N 1
ATOM 700 C CA . HIS A 1 88 ? 23.428 -7.590 -21.672 1.00 56.88 88 HIS A CA 1
ATOM 701 C C . HIS A 1 88 ? 22.177 -6.710 -21.874 1.00 56.88 88 HIS A C 1
ATOM 703 O O . HIS A 1 88 ? 21.757 -6.495 -23.011 1.00 56.8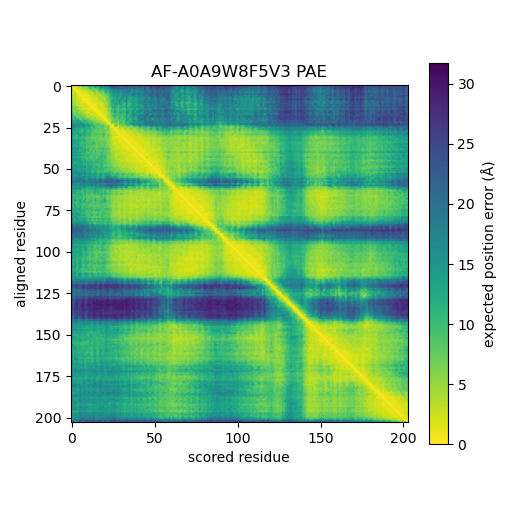8 88 HIS A O 1
ATOM 709 N N . SER A 1 89 ? 21.539 -6.192 -20.817 1.00 63.62 89 SER A N 1
ATOM 710 C CA . SER A 1 89 ? 20.400 -5.290 -21.039 1.00 63.62 89 SER A CA 1
ATOM 711 C C . SER A 1 89 ? 20.891 -3.869 -21.394 1.00 63.62 89 SER A C 1
ATOM 713 O O . SER A 1 89 ? 21.607 -3.250 -20.607 1.00 63.62 89 SER A O 1
ATOM 715 N N . PRO A 1 90 ? 20.508 -3.304 -22.557 1.00 63.47 90 PRO A N 1
ATOM 716 C CA . PRO A 1 90 ? 21.094 -2.059 -23.066 1.00 63.47 90 PRO A CA 1
ATOM 717 C C . PRO A 1 90 ? 20.776 -0.824 -22.209 1.00 63.47 90 PRO A C 1
ATOM 719 O O . PRO A 1 90 ? 21.498 0.163 -22.272 1.00 63.47 90 PRO A O 1
ATOM 722 N N . LEU A 1 91 ? 19.715 -0.863 -21.389 1.00 64.00 91 LEU A N 1
ATOM 723 C CA . LEU A 1 91 ? 19.381 0.226 -20.461 1.00 64.00 91 LEU A CA 1
ATOM 724 C C . LEU A 1 91 ? 20.067 0.096 -19.096 1.00 64.00 91 LEU A C 1
ATOM 726 O O . LEU A 1 91 ? 20.320 1.123 -18.469 1.00 64.00 91 LEU A O 1
ATOM 730 N N . ALA A 1 92 ? 20.382 -1.120 -18.629 1.00 65.06 92 ALA A N 1
ATOM 731 C CA . ALA A 1 92 ? 21.042 -1.293 -17.333 1.00 65.06 92 ALA A CA 1
ATOM 732 C C . ALA A 1 92 ? 22.533 -0.952 -17.388 1.00 65.06 92 ALA A C 1
ATOM 734 O O . ALA A 1 92 ? 23.119 -0.681 -16.340 1.00 65.06 92 ALA A O 1
ATOM 735 N N . THR A 1 93 ? 23.142 -0.920 -18.577 1.00 69.75 93 THR A N 1
ATOM 736 C CA . THR A 1 93 ? 24.537 -0.500 -18.782 1.00 69.75 93 THR A CA 1
ATOM 737 C C . THR A 1 93 ? 24.796 0.921 -18.274 1.00 69.75 93 THR A C 1
ATOM 739 O O . THR A 1 93 ? 25.886 1.207 -17.786 1.00 69.75 93 THR A O 1
ATOM 742 N N . TYR A 1 94 ? 23.793 1.804 -18.320 1.00 76.38 94 TYR A N 1
ATOM 743 C CA . TYR A 1 94 ? 23.946 3.195 -17.903 1.00 76.38 94 TYR A CA 1
ATOM 744 C C . TYR A 1 94 ? 23.706 3.362 -16.392 1.00 76.38 94 TYR A C 1
ATOM 746 O O . TYR A 1 94 ? 22.579 3.160 -15.922 1.00 76.38 94 TYR A O 1
ATOM 754 N N . PRO A 1 95 ? 24.717 3.799 -15.615 1.00 78.81 95 PRO A N 1
ATOM 755 C CA . PRO A 1 95 ? 24.581 3.960 -14.167 1.00 78.81 95 PRO A CA 1
ATOM 756 C C . PRO A 1 95 ? 23.529 5.014 -13.795 1.00 78.81 95 PRO A C 1
ATOM 758 O O . PRO A 1 95 ? 22.845 4.853 -12.789 1.00 78.81 95 PRO A O 1
ATOM 761 N N . ALA A 1 96 ? 23.324 6.037 -14.634 1.00 81.62 96 ALA A N 1
ATOM 762 C CA . ALA A 1 96 ? 22.305 7.068 -14.427 1.00 81.62 96 ALA A CA 1
ATOM 763 C C . ALA A 1 96 ? 20.873 6.499 -14.433 1.00 81.62 96 ALA A C 1
ATOM 765 O O . ALA A 1 96 ? 20.082 6.789 -13.536 1.00 81.62 96 ALA A O 1
ATOM 766 N N . VAL A 1 97 ? 20.541 5.624 -15.392 1.00 81.62 97 VAL A N 1
ATOM 767 C CA . VAL A 1 97 ? 19.220 4.971 -15.451 1.00 81.62 97 VAL A CA 1
ATOM 768 C C . VAL A 1 97 ? 19.024 4.086 -14.223 1.00 81.62 97 VAL A C 1
ATOM 770 O O . VAL A 1 97 ? 17.974 4.128 -13.584 1.00 81.62 97 VAL A O 1
ATOM 773 N N . ARG A 1 98 ? 20.063 3.348 -13.823 1.00 81.12 98 ARG A N 1
ATOM 774 C CA . ARG A 1 98 ? 20.026 2.516 -12.618 1.00 81.12 98 ARG A CA 1
ATOM 775 C C . ARG A 1 98 ? 19.794 3.348 -11.352 1.00 81.12 98 ARG A C 1
ATOM 777 O O . ARG A 1 98 ? 18.917 3.010 -10.565 1.00 81.12 98 ARG A O 1
ATOM 784 N N . ALA A 1 99 ? 20.509 4.463 -11.193 1.00 85.31 99 ALA A N 1
ATOM 785 C CA . ALA A 1 99 ? 20.344 5.388 -10.071 1.00 85.31 99 ALA A CA 1
ATOM 786 C C . ALA A 1 99 ? 18.914 5.947 -9.988 1.00 85.31 99 ALA A C 1
ATOM 788 O O . ALA A 1 99 ? 18.327 5.973 -8.908 1.00 85.31 99 ALA A O 1
ATOM 789 N N . THR A 1 100 ? 18.305 6.310 -11.124 1.00 85.44 100 THR A N 1
ATOM 790 C CA . THR A 1 100 ? 16.906 6.777 -11.136 1.00 85.44 100 THR A CA 1
ATOM 791 C C . THR A 1 100 ? 15.905 5.691 -10.718 1.00 85.44 100 THR A C 1
ATOM 793 O O . THR A 1 100 ? 14.944 6.002 -10.016 1.00 85.44 100 THR A O 1
ATOM 796 N N . ARG A 1 101 ? 16.149 4.410 -11.048 1.00 83.44 101 ARG A N 1
ATOM 797 C CA . ARG A 1 101 ? 15.317 3.287 -10.570 1.00 83.44 101 ARG A CA 1
ATOM 798 C C . ARG A 1 101 ? 15.423 3.095 -9.056 1.00 83.44 101 ARG A C 1
ATOM 800 O O . ARG A 1 101 ? 14.402 2.895 -8.405 1.00 83.44 101 ARG A O 1
ATOM 807 N N . TYR A 1 102 ? 16.624 3.220 -8.488 1.00 87.69 102 TYR A N 1
ATOM 808 C CA . TYR A 1 102 ? 16.811 3.204 -7.031 1.00 87.69 102 TYR A CA 1
ATOM 809 C C . TYR A 1 102 ? 16.109 4.364 -6.337 1.00 87.69 102 TYR A C 1
ATOM 811 O O . TYR A 1 102 ? 15.433 4.148 -5.336 1.00 87.69 102 TYR A O 1
ATOM 819 N N . ALA A 1 103 ? 16.243 5.579 -6.870 1.00 89.12 103 ALA A N 1
ATOM 820 C CA . ALA A 1 103 ? 15.594 6.757 -6.307 1.00 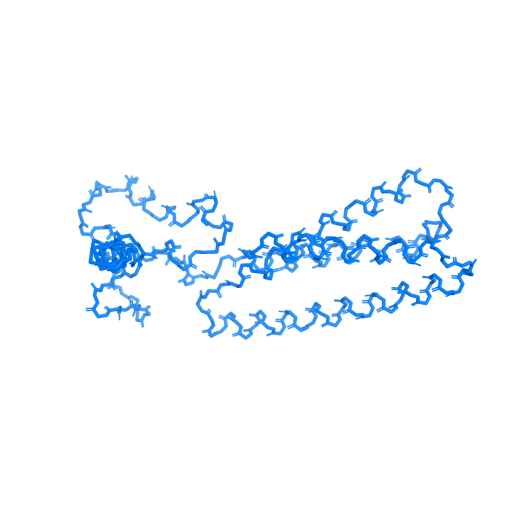89.12 103 ALA A CA 1
ATOM 821 C C . ALA A 1 103 ? 14.063 6.614 -6.309 1.00 89.12 103 ALA A C 1
ATOM 823 O O . ALA A 1 103 ? 13.409 6.974 -5.333 1.00 89.12 103 ALA A O 1
ATOM 824 N N . MET A 1 104 ? 13.495 6.030 -7.369 1.00 85.81 104 MET A N 1
ATOM 825 C CA . MET A 1 104 ? 12.064 5.737 -7.457 1.00 85.81 104 MET A CA 1
ATOM 826 C C . MET A 1 104 ? 11.625 4.638 -6.475 1.00 85.81 104 MET A C 1
ATOM 828 O O . MET A 1 104 ? 10.574 4.750 -5.846 1.00 85.81 104 MET A O 1
ATOM 832 N N . LEU A 1 105 ? 12.425 3.584 -6.301 1.00 89.44 105 LEU A N 1
ATOM 833 C CA . LEU A 1 105 ? 12.151 2.563 -5.287 1.00 89.44 105 LEU A CA 1
ATOM 834 C C . LEU A 1 105 ? 12.181 3.173 -3.878 1.00 89.44 105 LEU A C 1
ATOM 836 O O . LEU A 1 105 ? 11.270 2.953 -3.089 1.00 89.44 105 LEU A O 1
ATOM 840 N N . LEU A 1 106 ? 13.189 3.990 -3.574 1.00 90.69 106 LEU A N 1
ATOM 841 C CA . LEU A 1 106 ? 13.311 4.642 -2.274 1.00 90.69 106 LEU A CA 1
ATOM 842 C C . LEU A 1 106 ? 12.142 5.597 -2.006 1.00 90.69 106 LEU A C 1
ATOM 844 O O . LEU A 1 106 ? 11.591 5.589 -0.908 1.00 90.69 106 LEU A O 1
ATOM 848 N N . SER A 1 107 ? 11.730 6.389 -3.001 1.00 87.69 107 SER A N 1
ATOM 849 C CA . SER A 1 107 ? 10.601 7.309 -2.845 1.00 87.69 107 SER A CA 1
ATOM 850 C C . SER A 1 107 ? 9.277 6.570 -2.654 1.00 87.69 107 SER A C 1
ATOM 852 O O . SER A 1 107 ? 8.485 6.956 -1.801 1.00 87.69 107 SER A O 1
ATOM 854 N N . THR A 1 108 ? 9.043 5.473 -3.379 1.00 88.25 108 THR A N 1
ATOM 855 C CA . THR A 1 108 ? 7.835 4.648 -3.200 1.00 88.25 108 THR A CA 1
ATOM 856 C C . THR A 1 108 ? 7.810 3.935 -1.851 1.00 88.25 108 THR A C 1
ATOM 858 O O . THR A 1 108 ? 6.760 3.907 -1.217 1.00 88.25 108 THR A O 1
ATOM 861 N N . ILE A 1 109 ? 8.951 3.437 -1.362 1.00 90.38 109 ILE A N 1
ATOM 862 C CA . ILE A 1 109 ? 9.070 2.897 0.002 1.00 90.38 109 ILE A CA 1
ATOM 863 C C . ILE A 1 109 ? 8.787 3.990 1.035 1.00 90.38 109 ILE A C 1
ATOM 865 O O . ILE A 1 109 ? 8.037 3.751 1.975 1.00 90.38 109 ILE A O 1
ATOM 869 N N . ALA A 1 110 ? 9.332 5.196 0.860 1.00 89.44 110 ALA A N 1
ATOM 870 C CA . ALA A 1 110 ? 9.075 6.306 1.772 1.00 89.44 110 ALA A CA 1
ATOM 871 C C . ALA A 1 110 ? 7.585 6.685 1.808 1.00 89.44 110 ALA A C 1
ATOM 873 O O . ALA A 1 110 ? 7.039 6.884 2.889 1.00 89.44 110 ALA A O 1
ATOM 874 N N . LEU A 1 111 ? 6.914 6.724 0.650 1.00 85.56 111 LEU A N 1
ATOM 875 C CA . LEU A 1 111 ? 5.469 6.955 0.565 1.00 85.56 111 LEU A CA 1
ATOM 876 C C . LEU A 1 111 ? 4.664 5.821 1.199 1.00 85.56 111 LEU A C 1
ATOM 878 O O . LEU A 1 111 ? 3.701 6.094 1.905 1.00 85.56 111 LEU A O 1
ATOM 882 N N . PHE A 1 112 ? 5.070 4.568 0.994 1.00 88.19 112 PHE A N 1
ATOM 883 C CA . PHE A 1 112 ? 4.454 3.419 1.651 1.00 88.19 112 PHE A CA 1
ATOM 884 C C . PHE A 1 112 ? 4.587 3.531 3.170 1.00 88.19 112 PHE A C 1
ATOM 886 O O . PHE A 1 112 ? 3.584 3.488 3.864 1.00 88.19 112 PHE A O 1
ATOM 893 N N . CYS A 1 113 ? 5.788 3.773 3.698 1.00 86.25 113 CYS A N 1
ATOM 894 C CA . CYS A 1 113 ? 6.005 3.957 5.133 1.00 86.25 113 CYS A CA 1
ATOM 895 C C . CYS A 1 113 ? 5.240 5.164 5.699 1.00 86.25 113 CYS A C 1
ATOM 897 O O . CYS A 1 113 ? 4.723 5.081 6.809 1.00 86.25 113 CYS A O 1
ATOM 899 N N . ALA A 1 114 ? 5.142 6.266 4.948 1.00 83.50 114 ALA A N 1
ATOM 900 C CA . ALA A 1 114 ? 4.351 7.431 5.339 1.00 83.50 114 ALA A CA 1
ATOM 901 C C . ALA A 1 114 ? 2.847 7.117 5.383 1.00 83.50 114 ALA A C 1
ATOM 903 O O . ALA A 1 114 ? 2.159 7.561 6.296 1.00 83.50 114 ALA A O 1
ATOM 904 N N . GLU A 1 115 ? 2.348 6.311 4.443 1.00 81.00 115 GLU A N 1
ATOM 905 C CA . GLU A 1 115 ? 0.967 5.817 4.445 1.00 81.00 115 GLU A CA 1
ATOM 906 C C . GLU A 1 115 ? 0.742 4.786 5.569 1.00 81.00 115 GLU A C 1
ATOM 908 O O . GLU A 1 115 ? -0.331 4.748 6.153 1.00 81.00 115 GLU A O 1
ATOM 913 N N . LEU A 1 116 ? 1.746 3.978 5.933 1.00 79.19 116 LEU A N 1
ATOM 914 C CA . LEU A 1 116 ? 1.670 3.075 7.091 1.00 79.19 116 LEU A CA 1
ATOM 915 C C . LEU A 1 116 ? 1.714 3.813 8.426 1.00 79.19 116 LEU A C 1
ATOM 917 O O . LEU A 1 116 ? 1.324 3.223 9.436 1.00 79.19 116 LEU A O 1
ATOM 921 N N . TRP A 1 117 ? 2.229 5.046 8.457 1.00 72.88 117 TRP A N 1
ATOM 922 C CA . TRP A 1 117 ? 2.432 5.758 9.706 1.00 72.88 117 TRP A CA 1
ATOM 923 C C . TRP A 1 117 ? 1.080 5.959 10.401 1.00 72.88 117 TRP A C 1
ATOM 925 O O . TRP A 1 117 ? 0.217 6.665 9.866 1.00 72.88 117 TRP A O 1
ATOM 935 N N . PRO A 1 118 ? 0.867 5.351 11.584 1.00 62.56 118 PRO A N 1
ATOM 936 C CA . PRO A 1 118 ? -0.415 5.433 12.261 1.00 62.56 118 PRO A CA 1
ATOM 937 C C . PRO A 1 118 ? -0.734 6.900 12.557 1.00 62.56 118 PRO A C 1
ATOM 939 O O . PRO A 1 118 ? 0.092 7.634 13.114 1.00 62.56 118 PRO A O 1
ATOM 942 N N . ARG A 1 119 ? -1.934 7.359 12.190 1.00 60.38 119 ARG A N 1
ATOM 943 C CA . ARG A 1 119 ? -2.414 8.673 12.627 1.00 60.38 119 ARG A CA 1
ATOM 944 C C . ARG A 1 119 ? -2.515 8.644 14.156 1.00 60.38 119 ARG A C 1
ATOM 946 O O . ARG A 1 119 ? -3.072 7.706 14.710 1.00 60.38 119 ARG A O 1
ATOM 953 N N . LYS A 1 120 ? -2.026 9.686 14.840 1.00 49.75 120 LYS A N 1
ATOM 954 C CA . LYS A 1 120 ? -2.071 9.803 16.315 1.00 49.75 120 LYS A CA 1
ATOM 955 C C . LYS A 1 120 ? -3.486 9.692 16.914 1.00 49.75 120 LYS A C 1
ATOM 957 O O . LYS A 1 120 ? -3.618 9.371 18.078 1.00 49.75 120 LYS A O 1
ATOM 962 N N . SER A 1 121 ? -4.538 9.923 16.126 1.00 43.62 121 SER A N 1
ATOM 963 C CA . SER A 1 121 ? -5.940 9.758 16.546 1.00 43.62 121 SER A CA 1
ATOM 964 C C . SER A 1 121 ? -6.489 8.336 16.356 1.00 43.62 121 SER A C 1
ATOM 966 O O . SER A 1 121 ? -7.678 8.124 16.547 1.00 43.62 121 SER A O 1
ATOM 968 N N . ALA A 1 122 ? -5.650 7.394 15.914 1.00 48.25 122 ALA A N 1
ATOM 969 C CA . ALA A 1 122 ? -5.868 5.953 16.039 1.00 48.25 122 ALA A CA 1
ATOM 970 C C . ALA A 1 122 ? -5.114 5.407 17.264 1.00 48.25 122 ALA A C 1
ATOM 972 O O . ALA A 1 122 ? -4.758 4.233 17.323 1.00 48.25 122 ALA A O 1
ATOM 973 N N . GLU A 1 123 ? -4.826 6.268 18.245 1.00 52.47 123 GLU A N 1
ATOM 974 C CA . GLU A 1 123 ? -4.770 5.809 19.622 1.00 52.47 123 GLU A CA 1
ATOM 975 C C . GLU A 1 123 ? -6.172 5.296 19.910 1.00 52.47 123 GLU A C 1
ATOM 977 O O . GLU A 1 123 ? -7.130 6.055 19.984 1.00 52.47 123 GLU A O 1
ATOM 982 N N . TYR A 1 124 ? -6.309 3.985 19.824 1.00 58.41 124 TYR A N 1
ATOM 983 C CA . TYR A 1 124 ? -7.535 3.254 20.050 1.00 58.41 124 TYR A CA 1
ATOM 984 C C . TYR A 1 124 ? -7.982 3.522 21.485 1.00 58.41 124 TYR A C 1
ATOM 986 O O . TYR A 1 124 ? -7.559 2.834 22.415 1.00 58.41 124 TYR A O 1
ATOM 994 N N . VAL A 1 125 ? -8.746 4.600 21.640 1.00 57.72 125 VAL A N 1
ATOM 995 C CA . VAL A 1 125 ? -9.184 5.115 22.929 1.00 57.72 125 VAL A CA 1
ATOM 996 C C . VAL A 1 125 ? -10.031 4.032 23.575 1.00 57.72 125 VAL A C 1
ATOM 998 O O . VAL A 1 125 ? -10.996 3.537 22.984 1.00 57.72 125 VAL A O 1
ATOM 1001 N N . LEU A 1 126 ? -9.600 3.610 24.756 1.00 63.22 126 LEU A N 1
ATOM 1002 C CA . LEU A 1 126 ? -10.382 2.723 25.595 1.00 63.22 126 LEU A CA 1
ATOM 1003 C C . LEU A 1 126 ? -11.542 3.531 26.185 1.00 63.22 126 LEU A C 1
ATOM 1005 O O . LEU A 1 126 ? -11.370 4.727 26.430 1.00 63.22 126 LEU A O 1
ATOM 1009 N N . PRO A 1 127 ? -12.707 2.913 26.424 1.00 62.12 127 PRO A N 1
ATOM 1010 C CA . PRO A 1 127 ? -13.874 3.623 26.945 1.00 62.12 127 PRO A CA 1
ATOM 1011 C C . PRO A 1 127 ? -13.623 4.426 28.235 1.00 62.12 127 PRO A C 1
ATOM 1013 O O . PRO A 1 127 ? -14.267 5.453 28.438 1.00 62.12 127 PRO A O 1
ATOM 1016 N N . GLU A 1 128 ? -12.670 3.998 29.072 1.00 56.88 128 GLU A N 1
ATOM 1017 C CA . GLU A 1 128 ? -12.351 4.602 30.375 1.00 56.88 128 GLU A CA 1
ATOM 1018 C C . GLU A 1 128 ? -11.523 5.913 30.287 1.00 56.88 128 GLU A C 1
ATOM 1020 O O . GLU A 1 128 ? -11.638 6.755 31.173 1.00 56.88 128 GLU A O 1
ATOM 1025 N N . ASP A 1 129 ? -10.759 6.165 29.211 1.00 55.69 129 ASP A N 1
ATOM 1026 C CA . ASP A 1 129 ? -9.864 7.345 29.071 1.00 55.69 129 ASP A CA 1
ATOM 1027 C C . ASP A 1 129 ? -10.605 8.633 28.615 1.00 55.69 129 ASP A C 1
ATOM 1029 O O . ASP A 1 129 ? -10.082 9.476 27.875 1.00 55.69 129 ASP A O 1
ATOM 1033 N N . GLY A 1 130 ? -11.868 8.777 29.020 1.00 51.59 130 GLY A N 1
ATOM 1034 C CA . GLY A 1 130 ? -12.811 9.801 28.573 1.00 51.59 130 GLY A CA 1
ATOM 1035 C C . GLY A 1 130 ? -12.487 11.231 29.018 1.00 51.59 130 GLY A C 1
ATOM 1036 O O . GLY A 1 130 ? -13.151 11.751 29.902 1.00 51.59 130 GLY A O 1
ATOM 1037 N N . ASP A 1 131 ? -11.538 11.879 28.339 1.00 45.00 131 ASP A N 1
ATOM 1038 C CA . ASP A 1 131 ? -11.330 13.343 28.361 1.00 45.00 131 ASP A CA 1
ATOM 1039 C C . ASP A 1 131 ? -11.039 13.922 26.955 1.00 45.00 131 ASP A C 1
ATOM 1041 O O . ASP A 1 131 ? -10.631 15.072 26.795 1.00 45.00 131 ASP A O 1
ATOM 1045 N N . SER A 1 132 ? -11.228 13.131 25.890 1.00 45.22 132 SER A N 1
ATOM 1046 C CA . SER A 1 132 ? -10.950 13.572 24.518 1.00 45.22 132 SER A CA 1
ATOM 1047 C C . SER A 1 132 ? -12.230 13.917 23.752 1.00 45.22 132 SER A C 1
ATOM 1049 O O . SER A 1 132 ? -13.001 13.042 23.374 1.00 45.22 132 SER A O 1
ATOM 1051 N N . ASP A 1 133 ? -12.403 15.206 23.434 1.00 44.56 133 ASP A N 1
ATOM 1052 C CA . ASP A 1 133 ? -13.486 15.836 22.641 1.00 44.56 133 ASP A CA 1
ATOM 1053 C C . ASP A 1 133 ? -13.656 15.304 21.194 1.00 44.56 133 ASP A C 1
ATOM 1055 O O . ASP A 1 133 ? -14.279 15.928 20.332 1.00 44.56 133 ASP A O 1
ATOM 1059 N N . VAL A 1 134 ? -13.081 14.144 20.885 1.00 46.47 134 VAL A N 1
ATOM 1060 C CA . VAL A 1 134 ? -13.085 13.500 19.569 1.00 46.47 134 VAL A CA 1
ATOM 1061 C C . VAL A 1 134 ? -13.735 12.118 19.647 1.00 46.47 134 VAL A C 1
ATOM 1063 O O . VAL A 1 134 ? -13.416 11.223 18.866 1.00 46.47 134 VAL A O 1
ATOM 1066 N N . VAL A 1 135 ? -14.667 11.921 20.582 1.00 46.66 135 VAL A N 1
ATOM 1067 C CA . VAL A 1 135 ? -15.416 10.670 20.681 1.00 46.66 135 VAL A CA 1
ATOM 1068 C C . VAL A 1 135 ? -16.329 10.556 19.464 1.00 46.66 135 VAL A C 1
ATOM 1070 O O . VAL A 1 135 ? -17.289 11.306 19.281 1.00 46.66 135 VAL A O 1
ATOM 1073 N N . SER A 1 136 ? -16.046 9.587 18.596 1.00 42.41 136 SER A N 1
ATOM 1074 C CA . SER A 1 136 ? -17.017 9.103 17.625 1.00 42.41 136 SER A CA 1
ATOM 1075 C C . SER A 1 136 ? -18.109 8.331 18.361 1.00 42.41 136 SER A C 1
ATOM 1077 O O . SER A 1 136 ? -18.179 7.110 18.238 1.00 42.41 136 SER A O 1
ATOM 1079 N N . VAL A 1 137 ? -18.941 9.039 19.127 1.00 43.31 137 VAL A N 1
ATOM 1080 C CA . VAL A 1 137 ? -20.161 8.495 19.719 1.00 43.31 137 VAL A CA 1
ATOM 1081 C C . VAL A 1 137 ? -21.068 8.143 18.546 1.00 43.31 137 VAL A C 1
ATOM 1083 O O . VAL A 1 137 ? -21.740 8.992 17.959 1.00 43.31 137 VAL A O 1
ATOM 1086 N N . SER A 1 138 ? -21.018 6.883 18.117 1.00 40.81 138 SER A N 1
ATOM 1087 C CA . SER A 1 138 ? -22.157 6.299 17.426 1.00 40.81 138 SER A CA 1
ATOM 1088 C C . SER A 1 138 ? -23.322 6.336 18.411 1.00 40.81 138 SER A C 1
ATOM 1090 O O . SER A 1 138 ? -23.104 6.208 19.613 1.00 40.81 138 SER A O 1
ATOM 1092 N N . ARG A 1 139 ? -24.563 6.449 17.931 1.00 39.06 139 ARG A N 1
ATOM 1093 C CA . ARG A 1 139 ? -25.777 6.387 18.773 1.00 39.06 139 ARG A CA 1
ATOM 1094 C C . ARG A 1 139 ? -25.873 5.097 19.617 1.00 39.06 139 ARG A C 1
ATOM 1096 O O . ARG A 1 139 ? -26.771 4.997 20.443 1.00 39.06 139 ARG A O 1
ATOM 1103 N N . PHE A 1 140 ? -24.969 4.148 19.367 1.00 43.91 14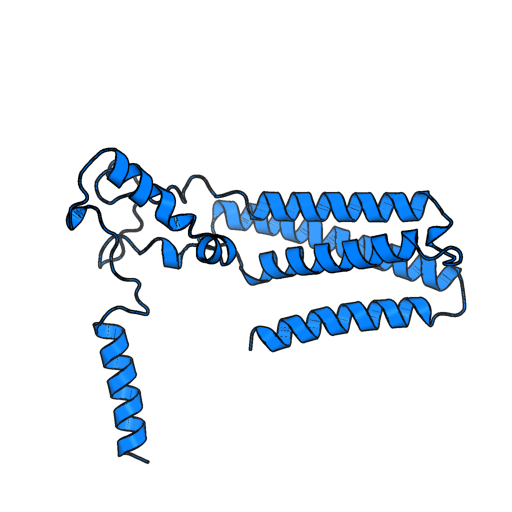0 PHE A N 1
ATOM 1104 C CA . PHE A 1 140 ? -24.858 2.841 19.992 1.00 43.91 140 PHE A CA 1
ATOM 1105 C C . PHE A 1 140 ? -23.626 2.647 20.887 1.00 43.91 140 PHE A C 1
ATOM 1107 O O . PHE A 1 140 ? -23.702 1.719 21.661 1.00 43.91 140 PHE A O 1
ATOM 1114 N N . GLY A 1 141 ? -22.599 3.519 20.858 1.00 52.62 141 GLY A N 1
ATOM 1115 C CA . GLY A 1 141 ? -21.375 3.403 21.676 1.00 52.62 141 GLY A CA 1
ATOM 1116 C C . GLY A 1 141 ? -20.057 3.582 20.903 1.00 52.62 141 GLY A C 1
ATOM 1117 O O . GLY A 1 141 ? -20.039 4.179 19.814 1.00 52.62 141 GLY A O 1
ATOM 1118 N N . ILE A 1 142 ? -18.927 3.154 21.490 1.00 60.16 142 ILE A N 1
ATOM 1119 C CA . ILE A 1 142 ? -17.582 3.286 20.891 1.00 60.16 142 ILE A CA 1
ATOM 1120 C C . ILE A 1 142 ? -17.389 2.191 19.840 1.00 60.16 142 ILE A C 1
ATOM 1122 O O . ILE A 1 142 ? -17.349 1.002 20.147 1.00 60.16 142 ILE A O 1
ATOM 1126 N N . ARG A 1 143 ? -17.234 2.613 18.580 1.00 65.25 143 ARG A N 1
ATOM 1127 C CA . ARG A 1 143 ? -17.018 1.721 17.433 1.00 65.25 143 ARG A CA 1
ATOM 1128 C C . ARG A 1 143 ? -15.780 0.844 17.621 1.00 65.25 143 ARG A C 1
ATOM 1130 O O . ARG A 1 143 ? -14.734 1.330 18.052 1.00 65.25 143 ARG A O 1
ATOM 1137 N N . ALA A 1 144 ? -15.883 -0.419 17.207 1.00 74.19 144 ALA A N 1
ATOM 1138 C CA . ALA A 1 144 ? -14.772 -1.353 17.277 1.00 74.19 144 ALA A CA 1
ATOM 1139 C C . ALA A 1 144 ? -13.578 -0.856 16.435 1.00 74.19 144 ALA A C 1
ATOM 1141 O O . ALA A 1 144 ? -13.729 -0.593 15.236 1.00 74.19 144 ALA A O 1
ATOM 1142 N N . PRO A 1 145 ? -12.364 -0.798 17.005 1.00 76.50 145 PRO A N 1
ATOM 1143 C CA . PRO A 1 145 ? -11.170 -0.283 16.331 1.00 76.50 145 PRO A CA 1
ATOM 1144 C C . PRO A 1 145 ? -10.773 -1.086 15.089 1.00 76.50 145 PRO A C 1
ATOM 1146 O O . PRO A 1 145 ? -10.122 -0.567 14.182 1.00 76.50 145 PRO A O 1
ATOM 1149 N N . VAL A 1 146 ? -11.186 -2.354 15.034 1.00 79.50 146 VAL A N 1
ATOM 1150 C CA . VAL A 1 146 ? -10.973 -3.247 13.894 1.00 79.50 146 VAL A CA 1
ATOM 1151 C C . VAL A 1 146 ? -11.666 -2.747 12.621 1.00 79.50 146 VAL A C 1
ATOM 1153 O O . VAL A 1 146 ? -11.145 -2.960 11.527 1.00 79.50 146 VAL A O 1
ATOM 1156 N N . GLU A 1 147 ? -12.796 -2.037 12.738 1.00 76.25 147 GLU A N 1
ATOM 1157 C CA . GLU A 1 147 ? -13.516 -1.504 11.575 1.00 76.25 147 GLU A CA 1
ATOM 1158 C C . GLU A 1 147 ? -12.748 -0.366 10.900 1.00 76.25 147 GLU A C 1
ATOM 1160 O O . GLU A 1 147 ? -12.816 -0.218 9.678 1.00 76.25 147 GLU A O 1
ATOM 1165 N N . ASP A 1 148 ? -12.024 0.435 11.680 1.00 73.94 148 ASP A N 1
ATOM 1166 C CA . ASP A 1 148 ? -11.242 1.576 11.197 1.00 73.94 148 ASP A CA 1
ATOM 1167 C C . ASP A 1 148 ? -9.774 1.214 10.910 1.00 73.94 148 ASP A C 1
ATOM 1169 O O . ASP A 1 148 ? -9.051 1.987 10.274 1.00 73.94 148 ASP A O 1
ATOM 1173 N N . ALA A 1 149 ? -9.334 0.026 11.333 1.00 77.25 149 ALA A N 1
ATOM 1174 C CA . ALA A 1 149 ? -8.002 -0.491 11.066 1.00 77.25 149 ALA A CA 1
ATOM 1175 C C . ALA A 1 149 ? -7.794 -0.779 9.569 1.00 77.25 149 ALA A C 1
ATOM 1177 O O . ALA A 1 149 ? -8.640 -1.372 8.904 1.00 77.25 149 ALA A O 1
ATOM 1178 N N . ASN A 1 150 ? -6.625 -0.391 9.049 1.00 80.38 150 ASN A N 1
ATOM 1179 C CA . ASN A 1 150 ? -6.216 -0.738 7.686 1.00 80.38 150 ASN A CA 1
ATOM 1180 C C . ASN A 1 150 ? -5.939 -2.248 7.555 1.00 80.38 150 ASN A C 1
ATOM 1182 O O . ASN A 1 150 ? -5.679 -2.922 8.553 1.00 80.38 150 ASN A O 1
ATOM 1186 N N . ILE A 1 151 ? -5.898 -2.766 6.326 1.00 82.06 151 ILE A N 1
ATOM 1187 C CA . ILE A 1 151 ? -5.685 -4.202 6.074 1.00 82.06 151 ILE A CA 1
ATOM 1188 C C . ILE A 1 151 ? -4.408 -4.769 6.725 1.00 82.06 151 ILE A C 1
ATOM 1190 O O . ILE A 1 151 ? -4.419 -5.885 7.233 1.00 82.06 151 ILE A O 1
ATOM 1194 N N . PHE A 1 152 ? -3.309 -4.011 6.792 1.00 81.50 152 PHE A N 1
ATOM 1195 C CA . PHE A 1 152 ? -2.078 -4.477 7.445 1.00 81.50 152 PHE A CA 1
ATOM 1196 C C . PHE A 1 152 ? -2.175 -4.414 8.970 1.00 81.50 152 PHE A C 1
ATOM 1198 O O . PHE A 1 152 ? -1.604 -5.257 9.650 1.00 81.50 152 PHE A O 1
ATOM 1205 N N . SER A 1 153 ? -2.908 -3.450 9.521 1.00 79.12 153 SER A N 1
ATOM 1206 C CA . SER A 1 153 ? -3.199 -3.336 10.948 1.00 79.12 153 SER A CA 1
ATOM 1207 C C . SER A 1 153 ? -4.119 -4.466 11.398 1.00 79.12 153 SER A C 1
ATOM 1209 O O . SER A 1 153 ? -3.873 -5.059 12.445 1.00 79.12 153 SER A O 1
ATOM 1211 N N . GLN A 1 154 ? -5.098 -4.839 10.568 1.00 82.50 154 GLN A N 1
ATOM 1212 C CA . GLN A 1 154 ? -5.913 -6.035 10.766 1.00 82.50 154 GLN A CA 1
ATOM 1213 C C . GLN A 1 154 ? -5.055 -7.307 10.725 1.00 82.50 154 GLN A C 1
ATOM 1215 O O . GLN A 1 154 ? -5.149 -8.118 11.639 1.00 82.50 154 GLN A O 1
ATOM 1220 N N . LEU A 1 155 ? -4.164 -7.452 9.733 1.00 85.12 155 LEU A N 1
ATOM 1221 C CA . LEU A 1 155 ? -3.280 -8.621 9.603 1.00 85.12 155 LEU A CA 1
ATOM 1222 C C . LEU A 1 155 ? -2.241 -8.742 10.729 1.00 85.12 155 LEU A C 1
ATOM 1224 O O . LEU A 1 155 ? -1.906 -9.847 11.144 1.00 85.12 155 LEU A O 1
ATOM 1228 N N . THR A 1 156 ? -1.704 -7.619 11.207 1.00 84.56 156 THR A N 1
ATOM 1229 C CA . THR A 1 156 ? -0.693 -7.584 12.283 1.00 84.56 156 THR A CA 1
ATOM 1230 C C . THR A 1 156 ? -1.303 -7.487 13.678 1.00 84.56 156 THR A C 1
ATOM 1232 O O . THR A 1 156 ? -0.560 -7.454 14.656 1.00 84.56 156 THR A O 1
ATOM 1235 N N . PHE A 1 157 ? -2.635 -7.421 13.782 1.00 84.81 157 PHE A N 1
ATOM 1236 C CA . PHE A 1 157 ? -3.374 -7.196 15.028 1.00 84.81 157 PHE A CA 1
ATOM 1237 C C . PHE A 1 157 ? -2.894 -5.974 15.824 1.00 84.81 157 PHE A C 1
ATOM 1239 O O . PHE A 1 157 ? -3.056 -5.903 17.044 1.00 84.81 157 PHE A O 1
ATOM 1246 N N . SER A 1 158 ? -2.322 -4.973 15.149 1.00 80.12 158 SER A N 1
ATOM 1247 C CA . SER A 1 158 ? -1.781 -3.794 15.829 1.00 80.12 158 SER A CA 1
ATOM 1248 C C . SER A 1 158 ? -2.871 -2.983 16.532 1.00 80.12 158 SER A C 1
ATOM 1250 O O . SER A 1 158 ? -2.585 -2.339 17.542 1.00 80.12 158 SER A O 1
ATOM 1252 N N . TRP A 1 159 ? -4.119 -3.105 16.073 1.00 79.62 159 TRP A N 1
ATOM 1253 C CA . TRP A 1 159 ? -5.300 -2.502 16.687 1.00 79.62 159 TRP A CA 1
ATOM 1254 C C . TRP A 1 159 ? -5.628 -3.011 18.095 1.00 79.62 159 TRP A C 1
ATOM 1256 O O . TRP A 1 159 ? -6.263 -2.300 18.866 1.00 79.62 159 TRP A O 1
ATOM 1266 N N . MET A 1 160 ? -5.156 -4.202 18.469 1.00 80.88 160 MET A N 1
ATOM 1267 C CA . MET A 1 160 ? -5.407 -4.800 19.786 1.00 80.88 160 MET A CA 1
ATOM 1268 C C . MET A 1 160 ? -4.358 -4.395 20.839 1.00 80.88 160 MET A C 1
ATOM 1270 O O . MET A 1 160 ? -4.572 -4.556 22.039 1.00 80.88 160 MET A O 1
ATOM 1274 N N . SER A 1 161 ? -3.231 -3.821 20.409 1.00 85.25 161 SER A N 1
ATOM 1275 C CA . SER A 1 161 ? -2.157 -3.305 21.276 1.00 85.25 161 SER A CA 1
ATOM 1276 C C . SER A 1 161 ? -2.604 -2.455 22.487 1.00 85.25 161 SER A C 1
ATOM 1278 O O . SER A 1 161 ? -2.083 -2.703 23.573 1.00 85.25 161 SER A O 1
ATOM 1280 N N . PRO A 1 162 ? -3.510 -1.461 22.367 1.00 80.75 162 PRO A N 1
ATOM 1281 C CA . PRO A 1 162 ? -4.093 -0.725 23.510 1.00 80.75 162 PRO A CA 1
ATOM 1282 C C . PRO A 1 162 ? -4.687 -1.635 24.600 1.00 80.75 162 PRO A C 1
ATOM 1284 O O . PRO A 1 162 ? -4.340 -1.490 25.768 1.00 80.75 162 PRO A O 1
ATOM 1287 N N . LEU A 1 163 ? -5.518 -2.611 24.222 1.00 83.62 163 LEU A N 1
ATOM 1288 C CA . LEU A 1 163 ? -6.196 -3.524 25.140 1.00 83.62 163 LEU A CA 1
ATOM 1289 C C . LEU A 1 163 ? -5.188 -4.448 25.829 1.00 83.62 163 LEU A C 1
ATOM 1291 O O . LEU A 1 163 ? -5.269 -4.681 27.032 1.00 83.62 163 LEU A O 1
ATOM 1295 N N . LEU A 1 164 ? -4.172 -4.904 25.089 1.00 86.50 164 LEU A N 1
ATOM 1296 C CA . LEU A 1 164 ? -3.060 -5.667 25.660 1.00 86.50 164 LEU A CA 1
ATOM 1297 C C . LEU A 1 164 ? -2.260 -4.845 26.680 1.00 86.50 164 LEU A C 1
ATOM 1299 O O . LEU A 1 164 ? -1.860 -5.376 27.713 1.00 86.50 164 LEU A O 1
ATOM 1303 N N . ARG A 1 165 ? -2.031 -3.551 26.418 1.00 85.69 165 ARG A N 1
ATOM 1304 C CA . ARG A 1 165 ? -1.360 -2.644 27.367 1.00 85.69 165 ARG A CA 1
ATOM 1305 C C . ARG A 1 165 ? -2.219 -2.362 28.599 1.00 85.69 165 ARG A C 1
ATOM 1307 O O . ARG A 1 165 ? -1.663 -2.261 29.689 1.00 85.69 165 ARG A O 1
ATOM 1314 N N . LEU A 1 166 ? -3.540 -2.258 28.447 1.00 85.50 166 LEU A N 1
ATOM 1315 C CA . LEU A 1 166 ? -4.464 -2.115 29.574 1.00 85.50 166 LEU A CA 1
ATOM 1316 C C . LEU A 1 166 ? -4.439 -3.358 30.466 1.00 85.50 166 LEU A C 1
ATOM 1318 O O . LEU A 1 166 ? -4.260 -3.229 31.674 1.00 85.50 166 LEU A O 1
ATOM 1322 N N . GLY A 1 167 ? -4.500 -4.551 29.868 1.00 88.31 167 GLY A N 1
ATOM 1323 C CA . GLY A 1 167 ? -4.429 -5.825 30.590 1.00 88.31 167 GLY A CA 1
ATOM 1324 C C . GLY A 1 167 ? -3.128 -6.034 31.376 1.00 88.31 167 GLY A C 1
ATOM 1325 O O . GLY A 1 167 ? -3.098 -6.814 32.322 1.00 88.31 167 GLY A O 1
ATOM 1326 N N . GLN A 1 168 ? -2.050 -5.319 31.028 1.00 91.06 168 GLN A N 1
ATOM 1327 C CA . GLN A 1 168 ? -0.815 -5.301 31.824 1.00 91.06 168 GLN A CA 1
ATOM 1328 C C . GLN A 1 168 ? -0.923 -4.443 33.093 1.00 91.06 168 GLN A C 1
ATOM 1330 O O . GLN A 1 168 ? -0.151 -4.645 34.026 1.00 91.06 168 GLN A O 1
ATOM 1335 N N . ARG A 1 169 ? -1.831 -3.461 33.121 1.00 88.25 169 ARG A N 1
ATOM 1336 C CA . ARG A 1 169 ? -1.984 -2.497 34.222 1.00 88.25 169 ARG A CA 1
ATOM 1337 C C . ARG A 1 169 ? -3.145 -2.838 35.155 1.00 88.25 169 ARG A C 1
ATOM 1339 O O . ARG A 1 169 ? -3.037 -2.596 36.352 1.00 88.25 169 ARG A O 1
ATOM 1346 N N . LYS A 1 170 ? -4.241 -3.371 34.612 1.00 88.75 170 LYS A N 1
ATOM 1347 C CA . LYS A 1 170 ? -5.512 -3.624 35.305 1.00 88.75 170 LYS A CA 1
ATOM 1348 C C . LYS A 1 170 ? -6.131 -4.920 34.776 1.00 88.75 170 LYS A C 1
ATOM 1350 O O . LYS A 1 170 ? -5.924 -5.285 33.621 1.00 88.75 170 LYS A O 1
ATOM 1355 N N . GLN A 1 171 ? -6.903 -5.609 35.615 1.00 88.94 171 GLN A N 1
ATOM 1356 C CA . GLN A 1 171 ? -7.765 -6.695 35.154 1.00 88.94 171 GLN A CA 1
ATOM 1357 C C . GLN A 1 171 ? -8.893 -6.117 34.289 1.00 88.94 171 GLN A C 1
ATOM 1359 O O . GLN A 1 171 ? -9.602 -5.219 34.730 1.00 88.94 171 GLN A O 1
ATOM 1364 N N . ILE A 1 172 ? -9.026 -6.625 33.064 1.00 85.75 172 ILE A N 1
ATOM 1365 C CA . ILE A 1 172 ? -9.989 -6.127 32.074 1.00 85.75 172 ILE A CA 1
ATOM 1366 C C . ILE A 1 172 ? -11.412 -6.468 32.530 1.00 85.75 172 ILE A C 1
ATOM 1368 O O . ILE A 1 172 ? -11.706 -7.641 32.780 1.00 85.75 172 ILE A O 1
ATOM 1372 N N . SER A 1 173 ? -12.271 -5.452 32.609 1.00 85.94 173 SER A N 1
ATOM 1373 C CA . SER A 1 173 ? -13.712 -5.587 32.856 1.00 85.94 173 SER A CA 1
ATOM 1374 C C . SER A 1 173 ? -14.520 -5.453 31.559 1.00 85.94 173 SER A C 1
ATOM 1376 O O . SER A 1 173 ? -13.994 -5.033 30.530 1.00 85.94 173 SER A O 1
ATOM 1378 N N . GLU A 1 174 ? -15.811 -5.796 31.600 1.00 83.19 174 GLU A N 1
ATOM 1379 C CA . GLU A 1 174 ? -16.726 -5.664 30.450 1.00 83.19 174 GLU A CA 1
ATOM 1380 C C . GLU A 1 174 ? -16.813 -4.221 29.929 1.00 83.19 174 GLU A C 1
ATOM 1382 O O . GLU A 1 174 ? -16.842 -4.009 28.720 1.00 83.19 174 GLU A O 1
ATOM 1387 N N . ASP A 1 175 ? -16.736 -3.238 30.829 1.00 81.12 175 ASP A N 1
ATOM 1388 C CA . ASP A 1 175 ? -16.768 -1.808 30.498 1.00 81.12 175 ASP A CA 1
ATOM 1389 C C . ASP A 1 175 ? -15.517 -1.322 29.735 1.00 81.12 175 ASP A C 1
ATOM 1391 O O . ASP A 1 175 ? -15.546 -0.273 29.093 1.00 81.12 175 ASP A O 1
ATOM 1395 N N . ASP A 1 176 ? -14.417 -2.084 29.784 1.00 76.88 176 ASP A N 1
ATOM 1396 C CA . ASP A 1 176 ? -13.140 -1.736 29.146 1.00 76.88 176 ASP A CA 1
ATOM 1397 C C . ASP A 1 176 ? -13.044 -2.262 27.696 1.00 76.88 176 ASP A C 1
ATOM 1399 O O . ASP A 1 176 ? -12.080 -1.975 26.975 1.00 76.88 176 ASP A O 1
ATOM 1403 N N . LEU A 1 177 ? -14.019 -3.068 27.265 1.00 81.56 177 LEU A N 1
ATOM 1404 C CA . LEU A 1 177 ? -14.062 -3.693 25.946 1.00 81.56 177 LEU A CA 1
ATOM 1405 C C . LEU A 1 177 ? -14.782 -2.805 24.925 1.00 81.56 177 LEU A C 1
ATOM 1407 O O . LEU A 1 177 ? -15.691 -2.040 25.236 1.00 81.56 177 LEU A O 1
ATOM 1411 N N . TRP A 1 178 ? -14.380 -2.932 23.660 1.00 80.62 178 TRP A N 1
ATOM 1412 C CA . TRP A 1 178 ? -15.114 -2.314 22.558 1.00 80.62 178 TRP A CA 1
ATOM 1413 C C . TRP A 1 178 ? -16.376 -3.103 22.228 1.00 80.62 178 TRP A C 1
ATOM 1415 O O . TRP A 1 178 ? -16.438 -4.319 22.421 1.00 80.62 178 TRP A O 1
ATOM 1425 N N . GLU A 1 179 ? -17.348 -2.422 21.630 1.00 77.81 179 GLU A N 1
ATOM 1426 C CA . GLU A 1 179 ? -18.539 -3.081 21.108 1.00 77.81 179 GLU A CA 1
ATOM 1427 C C . GLU A 1 179 ? -18.206 -4.034 19.966 1.00 77.81 179 GLU A C 1
ATOM 1429 O O . GLU A 1 179 ? -17.230 -3.857 19.229 1.00 77.81 179 GLU A O 1
ATOM 1434 N N . ALA A 1 180 ? -19.054 -5.049 19.799 1.00 79.88 180 ALA A N 1
ATOM 1435 C CA . ALA A 1 180 ? -18.946 -5.948 18.666 1.00 79.88 180 ALA A CA 1
ATOM 1436 C C . ALA A 1 180 ? -19.058 -5.145 17.355 1.00 79.88 180 ALA A C 1
ATOM 1438 O O . ALA A 1 180 ? -19.947 -4.298 17.222 1.00 79.88 180 ALA A O 1
ATOM 1439 N N . PRO A 1 181 ? -18.184 -5.400 16.368 1.00 80.75 181 PRO A N 1
ATOM 1440 C CA . PRO A 1 181 ? -18.281 -4.735 15.086 1.00 80.75 181 PRO A CA 1
ATOM 1441 C C . PRO A 1 181 ? -19.618 -5.055 14.412 1.00 80.75 181 PRO A C 1
ATOM 1443 O O . PRO A 1 181 ? -20.185 -6.142 14.539 1.00 80.75 181 PRO A O 1
ATOM 1446 N N . SER A 1 182 ? -20.127 -4.075 13.677 1.00 78.06 182 SER A N 1
ATOM 1447 C CA . SER A 1 182 ? -21.459 -4.069 13.070 1.00 78.06 182 SER A CA 1
ATOM 1448 C C . SER A 1 182 ? -21.717 -5.262 12.146 1.00 78.06 182 SER A C 1
ATOM 1450 O O . SER A 1 182 ? -22.855 -5.701 12.007 1.00 78.06 182 SER A O 1
ATOM 1452 N N . ASN A 1 183 ? -20.673 -5.823 11.534 1.00 79.31 183 ASN A N 1
ATOM 1453 C CA . ASN A 1 183 ? -20.759 -6.984 10.648 1.00 79.31 183 ASN A CA 1
ATOM 1454 C C . ASN A 1 183 ? -20.983 -8.318 11.379 1.00 79.31 183 ASN A C 1
ATOM 1456 O O . ASN A 1 183 ? -21.452 -9.263 10.752 1.00 79.31 183 ASN A O 1
ATOM 1460 N N . ILE A 1 184 ? -20.634 -8.408 12.664 1.00 82.56 184 ILE A N 1
ATOM 1461 C CA . ILE A 1 184 ? -20.843 -9.608 13.490 1.00 82.56 184 ILE A CA 1
ATOM 1462 C C . ILE A 1 184 ? -21.836 -9.367 14.628 1.00 82.56 184 ILE A C 1
ATOM 1464 O O . ILE A 1 184 ? -22.059 -10.246 15.458 1.00 82.56 184 ILE A O 1
ATOM 1468 N N . ALA A 1 185 ? -22.431 -8.175 14.681 1.00 84.88 185 ALA A N 1
ATOM 1469 C CA . ALA A 1 185 ? -23.469 -7.862 15.640 1.00 84.88 185 ALA A CA 1
ATOM 1470 C C . ALA A 1 185 ? -24.658 -8.829 15.449 1.00 84.88 185 ALA A C 1
ATOM 1472 O O . ALA A 1 185 ? -25.109 -9.007 14.311 1.00 84.88 185 ALA A O 1
ATOM 1473 N N . PRO A 1 186 ? -25.209 -9.418 16.530 1.00 85.94 186 PRO A N 1
ATOM 1474 C CA . PRO A 1 186 ? -26.287 -10.404 16.435 1.00 85.94 186 PRO A CA 1
ATOM 1475 C C . PRO A 1 186 ? -27.494 -9.919 15.630 1.00 85.94 186 PRO A C 1
ATOM 1477 O O . PRO A 1 186 ? -28.070 -10.689 14.867 1.00 85.94 186 PRO A O 1
ATOM 1480 N N . ALA A 1 187 ? -27.835 -8.632 15.747 1.00 84.62 187 ALA A N 1
ATOM 1481 C CA . ALA A 1 187 ? -28.918 -8.019 14.985 1.00 84.62 187 ALA A CA 1
ATOM 1482 C C . ALA A 1 187 ? -28.697 -8.135 13.466 1.00 84.62 187 ALA A C 1
ATOM 1484 O O . ALA A 1 187 ? -29.592 -8.565 12.747 1.00 84.62 187 ALA A O 1
ATOM 1485 N N . ASN A 1 188 ? -27.485 -7.828 12.996 1.00 85.62 188 ASN A N 1
ATOM 1486 C CA . ASN A 1 188 ? -27.157 -7.842 11.573 1.00 85.62 188 ASN A CA 1
ATOM 1487 C C . ASN A 1 188 ? -27.046 -9.275 11.027 1.00 85.62 188 ASN A C 1
ATOM 1489 O O . ASN A 1 188 ? -27.507 -9.567 9.926 1.00 8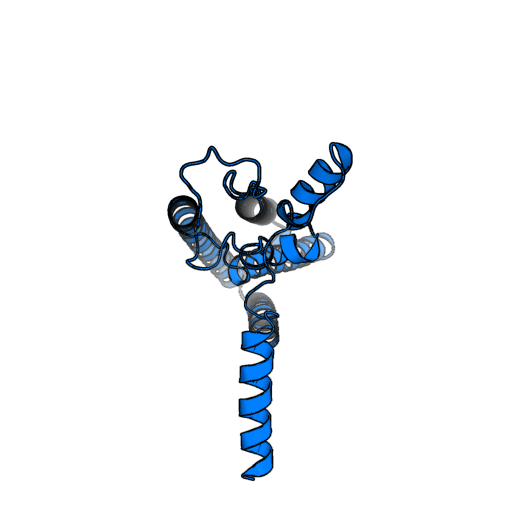5.62 188 ASN A O 1
ATOM 1493 N N . ILE A 1 189 ? -26.478 -10.196 11.816 1.00 90.56 189 ILE A N 1
ATOM 1494 C CA . ILE A 1 189 ? -26.403 -11.617 11.444 1.00 90.56 189 ILE A CA 1
ATOM 1495 C C . ILE A 1 189 ? -27.809 -12.210 11.314 1.00 90.56 189 ILE A C 1
ATOM 1497 O O . ILE A 1 189 ? -28.074 -12.903 10.337 1.00 90.56 189 ILE A O 1
ATOM 1501 N N . THR A 1 190 ? -28.698 -11.928 12.271 1.00 92.69 190 THR A N 1
ATOM 1502 C CA . THR A 1 190 ? -30.073 -12.455 12.268 1.00 92.69 190 THR A CA 1
ATOM 1503 C C . THR A 1 190 ? -30.852 -11.921 11.070 1.00 92.69 190 THR A C 1
ATOM 1505 O O . THR A 1 190 ? -31.436 -12.705 10.338 1.00 92.69 190 THR A O 1
ATOM 1508 N N . GLU A 1 191 ? -30.769 -10.616 10.794 1.00 91.94 191 GLU A N 1
ATOM 1509 C CA . GLU A 1 191 ? -31.411 -10.004 9.623 1.00 91.94 191 GLU A CA 1
ATOM 1510 C C . GLU A 1 191 ? -30.892 -10.597 8.303 1.00 91.94 191 GLU A C 1
ATOM 1512 O O . GLU A 1 191 ? -31.672 -10.953 7.419 1.00 91.94 191 GLU A O 1
ATOM 1517 N N . THR A 1 192 ? -29.571 -10.763 8.178 1.00 91.06 192 THR A N 1
ATOM 1518 C CA . THR A 1 192 ? -28.958 -11.353 6.979 1.00 91.06 192 THR A CA 1
ATOM 1519 C C . THR A 1 192 ? -29.347 -12.823 6.823 1.00 91.06 192 THR A C 1
ATOM 1521 O O . THR A 1 192 ? -29.570 -13.295 5.709 1.00 91.06 192 THR A O 1
ATOM 1524 N N . PHE A 1 193 ? -29.418 -13.568 7.926 1.00 95.12 193 PHE A N 1
ATOM 1525 C CA . PHE A 1 193 ? -29.851 -14.959 7.925 1.00 95.12 193 PHE A CA 1
ATOM 1526 C C . PHE A 1 193 ? -31.318 -15.079 7.506 1.00 95.12 193 PHE A C 1
ATOM 1528 O O . PHE A 1 193 ? -31.607 -15.832 6.581 1.00 95.12 193 PHE A O 1
ATOM 1535 N N . ASP A 1 194 ? -32.213 -14.297 8.110 1.00 96.00 194 ASP A N 1
ATOM 1536 C CA . ASP A 1 194 ? -33.646 -14.318 7.815 1.00 96.00 194 ASP A CA 1
ATOM 1537 C C . ASP A 1 194 ? -33.929 -13.945 6.356 1.00 96.00 194 ASP A C 1
ATOM 1539 O O . ASP A 1 194 ? -34.732 -14.604 5.698 1.00 96.00 194 ASP A O 1
ATOM 1543 N N . ALA A 1 195 ? -33.228 -12.944 5.815 1.00 94.19 195 ALA A N 1
ATOM 1544 C CA . ALA A 1 195 ? -33.359 -12.551 4.413 1.00 94.19 195 ALA A CA 1
ATOM 1545 C C . ALA A 1 195 ? -32.941 -13.674 3.446 1.00 94.19 195 ALA A C 1
ATOM 1547 O O . ALA A 1 195 ? -33.627 -13.932 2.456 1.00 94.19 195 ALA A O 1
ATOM 1548 N N . ASN A 1 196 ? -31.833 -14.366 3.733 1.00 95.94 196 ASN A N 1
ATOM 1549 C CA . ASN A 1 196 ? -31.390 -15.502 2.921 1.00 95.94 196 ASN A CA 1
ATOM 1550 C C . ASN A 1 196 ? -32.304 -16.723 3.102 1.00 95.94 196 ASN A C 1
ATOM 1552 O O . ASN A 1 196 ? -32.562 -17.437 2.140 1.00 95.94 196 ASN A O 1
ATOM 1556 N N . TRP A 1 197 ? -32.824 -16.952 4.310 1.00 96.81 197 TRP A N 1
ATOM 1557 C CA . TRP A 1 197 ? -33.768 -18.033 4.578 1.00 96.81 197 TRP A CA 1
ATOM 1558 C C . TRP A 1 197 ? -35.085 -17.830 3.827 1.00 96.81 197 TRP A C 1
ATOM 1560 O O . TRP A 1 197 ? -35.569 -18.758 3.190 1.00 96.81 197 TRP A O 1
ATOM 1570 N N . GLN A 1 198 ? -35.638 -16.614 3.840 1.00 96.25 198 GLN A N 1
ATOM 1571 C CA . GLN A 1 198 ? -36.836 -16.277 3.064 1.00 96.25 198 GLN A CA 1
ATOM 1572 C C . GLN A 1 198 ? -36.615 -16.487 1.564 1.00 96.25 198 GLN A C 1
ATOM 1574 O O . GLN A 1 198 ? -37.464 -17.071 0.902 1.00 96.25 198 GLN A O 1
ATOM 1579 N N . TYR A 1 199 ? -35.449 -16.095 1.042 1.00 96.06 199 TYR A N 1
ATOM 1580 C CA . TYR A 1 199 ? -35.105 -16.320 -0.361 1.00 96.06 199 TYR A CA 1
ATOM 1581 C C . TYR A 1 199 ? -35.133 -17.807 -0.757 1.00 96.06 199 TYR A C 1
ATOM 1583 O O . TYR A 1 199 ? -35.669 -18.130 -1.815 1.00 96.06 199 TYR A O 1
ATOM 1591 N N . GLU A 1 200 ? -34.592 -18.687 0.091 1.00 95.25 200 GLU A N 1
ATOM 1592 C CA . GLU A 1 200 ? -34.570 -20.146 -0.117 1.00 95.25 200 GLU A CA 1
ATOM 1593 C C . GLU A 1 200 ? -35.933 -20.815 0.117 1.00 95.25 200 GLU A C 1
ATOM 1595 O O . GLU A 1 200 ? -36.193 -21.877 -0.430 1.00 95.25 200 GLU A O 1
ATOM 1600 N N . VAL A 1 201 ? -36.805 -20.234 0.947 1.00 96.00 201 VAL A N 1
ATOM 1601 C CA . VAL A 1 201 ? -38.176 -20.739 1.140 1.00 96.00 201 VAL A CA 1
ATOM 1602 C C . VAL A 1 201 ? -39.083 -20.361 -0.038 1.00 96.00 201 VAL A C 1
ATOM 1604 O O . VAL A 1 201 ? -39.999 -21.116 -0.366 1.00 96.00 201 VAL A O 1
ATOM 1607 N N . ASP A 1 202 ? -38.837 -19.207 -0.662 1.00 90.19 202 ASP A N 1
ATOM 1608 C CA . ASP A 1 202 ? -39.642 -18.679 -1.767 1.00 90.19 202 ASP A CA 1
ATOM 1609 C C . ASP A 1 202 ? -39.227 -19.210 -3.163 1.00 90.19 202 ASP A C 1
ATOM 1611 O O . ASP A 1 202 ? -39.993 -19.034 -4.118 1.00 90.19 202 ASP A O 1
ATOM 1615 N N . HIS A 1 203 ? -38.050 -19.842 -3.304 1.00 75.00 203 HIS A N 1
ATOM 1616 C CA . HIS A 1 203 ? -37.539 -20.462 -4.548 1.00 75.00 203 HIS A CA 1
ATOM 1617 C C . HIS A 1 203 ? -37.513 -21.994 -4.476 1.00 75.00 203 HIS A C 1
ATOM 1619 O O . HIS A 1 203 ? -37.621 -22.617 -5.561 1.00 75.00 203 HIS A O 1
#

pLDDT: mean 75.21, std 13.62, range [39.06, 96.81]